Protein AF-A0A225DRR1-F1 (afdb_monomer_lite)

Sequence (191 aa):
MTLLALAALVAMGATNKPDFLVRDPVNGDGSPKCLPTKAHQANLGHLRALIKGDITRDVIAGRRSLLEAAAFFRSLNALPGTLKTHLPEPPSGLFSGTDEGRICWHVILAVRGLLIHHPNESPDFEETVVARLVAEFEDEMCYRGEVNLTDPPPVAVQRLLDQAWHDWAAERRIGWYSESSASESFAKHGH

Radius of gyration: 24.57 Å; chains: 1; bounding box: 68×58×74 Å

Organism: NCBI:txid1908690

pLDDT: mean 78.81, std 19.46, range [42.03, 98.44]

Secondary structure (DSSP, 8-state):
---------------------------S--------HHHHHHHHHHHHHHHHHHHHHHHHTTSS-HHHHHHHHHHHHTSTT-----PPPPPSSTT-SSHHHHHHHHHHHHHHHHHHH---S-HHHHHHHHHHHHHHHHHHHHHHSS--PPPPPHHHHHHHHHHHHHHHHHHHHHHHHHHTTTSSSTTS---

Structure (mmCIF, N/CA/C/O backbone):
data_AF-A0A225DRR1-F1
#
_entry.id   AF-A0A225DRR1-F1
#
loop_
_atom_site.group_PDB
_atom_site.id
_atom_site.type_symbol
_atom_site.label_atom_id
_atom_site.label_alt_id
_atom_site.label_comp_id
_atom_site.label_asym_id
_atom_site.label_entity_id
_atom_site.label_seq_id
_atom_site.pdbx_PDB_ins_code
_atom_site.Cartn_x
_atom_site.Cartn_y
_atom_site.Cartn_z
_atom_site.occupancy
_atom_site.B_iso_or_equiv
_atom_site.auth_seq_id
_atom_site.auth_comp_id
_atom_site.auth_asym_id
_atom_site.auth_atom_id
_atom_site.pdbx_PDB_model_num
ATOM 1 N N . MET A 1 1 ? -38.039 -9.321 13.989 1.00 53.06 1 MET A N 1
ATOM 2 C CA . MET A 1 1 ? -37.083 -9.912 14.947 1.00 53.06 1 MET A CA 1
ATOM 3 C C . MET A 1 1 ? -37.152 -11.415 14.782 1.00 53.06 1 MET A C 1
ATOM 5 O O . MET A 1 1 ? -38.127 -12.008 15.222 1.00 53.06 1 MET A O 1
ATOM 9 N N . THR A 1 2 ? -36.171 -12.011 14.109 1.00 45.53 2 THR A N 1
ATOM 10 C CA . THR A 1 2 ? -36.115 -13.465 13.936 1.00 45.53 2 THR A CA 1
ATOM 11 C C . THR A 1 2 ? -34.661 -13.889 14.097 1.00 45.53 2 THR A C 1
ATOM 13 O O . THR A 1 2 ? -33.830 -13.624 13.235 1.00 45.53 2 THR A O 1
ATOM 16 N N . LEU A 1 3 ? -34.365 -14.447 15.271 1.00 47.62 3 LEU A N 1
ATOM 17 C CA . LEU A 1 3 ? -33.112 -15.108 15.623 1.00 47.62 3 LEU A CA 1
ATOM 18 C C . LEU A 1 3 ? -32.968 -16.376 14.775 1.00 47.62 3 LEU A C 1
ATOM 20 O O . LEU A 1 3 ? -33.857 -17.225 14.807 1.00 47.62 3 LEU A O 1
ATOM 24 N N . LEU A 1 4 ? -31.846 -16.529 14.074 1.00 49.09 4 LEU A N 1
ATOM 25 C CA . LEU A 1 4 ? -31.424 -17.813 13.521 1.00 49.09 4 LEU A CA 1
ATOM 26 C C . LEU A 1 4 ? -30.056 -18.168 14.094 1.00 49.09 4 LEU A C 1
ATOM 28 O O . LEU A 1 4 ? -29.092 -17.412 14.000 1.00 49.09 4 LEU A O 1
ATOM 32 N N . ALA A 1 5 ? -30.060 -19.302 14.782 1.00 51.31 5 ALA A N 1
ATOM 33 C CA . ALA A 1 5 ? -28.996 -19.827 15.604 1.00 51.31 5 ALA A CA 1
ATOM 34 C C . ALA A 1 5 ? -27.975 -20.641 14.796 1.00 51.31 5 ALA A C 1
ATOM 36 O O . ALA A 1 5 ? -28.304 -21.269 13.793 1.00 51.31 5 ALA A O 1
ATOM 37 N N . LEU A 1 6 ? -26.749 -20.615 15.324 1.00 42.94 6 LEU A N 1
ATOM 38 C CA . LEU A 1 6 ? -25.663 -21.596 15.267 1.00 42.94 6 LEU A CA 1
ATOM 39 C C . LEU A 1 6 ? -25.871 -22.885 14.451 1.00 42.94 6 LEU A C 1
ATOM 41 O O . LEU A 1 6 ? -26.699 -23.727 14.788 1.00 42.94 6 LEU A O 1
ATOM 45 N N . ALA A 1 7 ? -24.903 -23.146 13.571 1.00 47.00 7 ALA A N 1
ATOM 46 C CA . ALA A 1 7 ? -24.354 -24.485 13.385 1.00 47.00 7 ALA A CA 1
ATOM 47 C C . ALA A 1 7 ? -22.832 -24.388 13.196 1.00 47.00 7 ALA A C 1
ATOM 49 O O . ALA A 1 7 ? -22.338 -23.895 12.185 1.00 47.00 7 ALA A O 1
ATOM 50 N N . ALA A 1 8 ? -22.097 -24.835 14.214 1.00 47.00 8 ALA A N 1
ATOM 51 C CA . ALA A 1 8 ? -20.672 -25.107 14.138 1.00 47.00 8 ALA A CA 1
ATOM 52 C C . ALA A 1 8 ? -20.459 -26.441 13.410 1.00 47.00 8 ALA A C 1
ATOM 54 O O . ALA A 1 8 ? -21.079 -27.441 13.773 1.00 47.00 8 ALA A O 1
ATOM 55 N N . LEU A 1 9 ? -19.551 -26.473 12.435 1.00 46.25 9 LEU A N 1
ATOM 56 C CA . LEU A 1 9 ? -19.006 -27.722 11.915 1.00 46.25 9 LEU A CA 1
ATOM 57 C C . LEU A 1 9 ? -17.479 -27.661 11.978 1.00 46.25 9 LEU A C 1
ATOM 59 O O . LEU A 1 9 ? -16.822 -26.961 11.212 1.00 46.25 9 LEU A O 1
ATOM 63 N N . VAL A 1 10 ? -16.938 -28.399 12.943 1.00 45.28 10 VAL A N 1
ATOM 64 C CA . VAL A 1 10 ? -15.523 -28.748 13.043 1.00 45.28 10 VAL A CA 1
ATOM 65 C C . VAL A 1 10 ? -15.259 -29.861 12.035 1.00 45.28 10 VAL A C 1
ATOM 67 O O . VAL A 1 10 ? -15.864 -30.927 12.125 1.00 45.28 10 VAL A O 1
ATOM 70 N N . ALA A 1 11 ? -14.328 -29.639 11.112 1.00 49.34 11 ALA A N 1
ATOM 71 C CA . ALA A 1 11 ? -13.717 -30.699 10.324 1.00 49.34 11 ALA A CA 1
ATOM 72 C C . ALA A 1 11 ? -12.202 -30.653 10.549 1.00 49.34 11 ALA A C 1
ATOM 74 O O . ALA A 1 11 ? -11.487 -29.834 9.974 1.00 49.34 11 ALA A O 1
ATOM 75 N N . MET A 1 12 ? -11.728 -31.534 11.432 1.00 45.06 12 MET A N 1
ATOM 76 C CA . MET A 1 12 ? -10.322 -31.915 11.511 1.00 45.06 12 MET A CA 1
ATOM 77 C C . MET A 1 12 ? -10.003 -32.794 10.298 1.00 45.06 12 MET A C 1
ATOM 79 O O . MET A 1 12 ? -10.591 -33.861 10.137 1.00 45.06 12 MET A O 1
ATOM 83 N N . GLY A 1 13 ? -9.079 -32.343 9.451 1.00 42.41 13 GLY A N 1
ATOM 84 C CA . GLY A 1 13 ? -8.609 -33.066 8.273 1.00 42.41 13 GLY A CA 1
ATOM 85 C C . GLY A 1 13 ? -7.091 -33.223 8.295 1.00 42.41 13 GLY A C 1
ATOM 86 O O . GLY A 1 13 ? -6.366 -32.257 8.100 1.00 42.41 13 GLY A O 1
ATOM 87 N N . ALA A 1 14 ? -6.674 -34.452 8.587 1.00 43.44 14 ALA A N 1
ATOM 88 C CA . ALA A 1 14 ? -5.388 -35.124 8.396 1.00 43.44 14 ALA A CA 1
ATOM 89 C C . ALA A 1 14 ? -4.170 -34.347 7.841 1.00 43.44 14 ALA A C 1
ATOM 91 O O . ALA A 1 14 ? -4.159 -33.774 6.755 1.00 43.44 14 ALA A O 1
ATOM 92 N N . THR A 1 15 ? -3.071 -34.513 8.574 1.00 51.41 15 THR A N 1
ATOM 93 C CA . THR A 1 15 ? -1.676 -34.252 8.218 1.00 51.41 15 THR A CA 1
ATOM 94 C C . THR A 1 15 ? -1.249 -34.945 6.915 1.00 51.41 15 THR A C 1
ATOM 96 O O . THR A 1 15 ? -1.012 -36.152 6.914 1.00 51.41 15 THR A O 1
ATOM 99 N N . ASN A 1 16 ? -1.044 -34.182 5.841 1.00 42.88 16 ASN A N 1
ATOM 100 C CA . ASN A 1 16 ? -0.225 -34.605 4.702 1.00 42.88 16 ASN A CA 1
ATOM 101 C C . ASN A 1 16 ? 1.165 -33.970 4.831 1.00 42.88 16 ASN A C 1
ATOM 103 O O . ASN A 1 16 ? 1.351 -32.790 4.541 1.00 42.88 16 ASN A O 1
ATOM 107 N N . LYS A 1 17 ? 2.143 -34.760 5.289 1.00 46.28 17 LYS A N 1
ATOM 108 C CA . LYS A 1 17 ? 3.570 -34.483 5.081 1.00 46.28 17 LYS A CA 1
ATOM 109 C C . LYS A 1 17 ? 3.899 -34.868 3.638 1.00 46.28 17 LYS A C 1
ATOM 111 O O . LYS A 1 17 ? 3.755 -36.044 3.313 1.00 46.28 17 LYS A O 1
ATOM 116 N N . PRO A 1 18 ? 4.345 -33.949 2.775 1.00 47.50 18 PRO A N 1
ATOM 117 C CA . PRO A 1 18 ? 4.950 -34.362 1.527 1.00 47.50 18 PRO A CA 1
ATOM 118 C C . PRO A 1 18 ? 6.398 -34.795 1.802 1.00 47.50 18 PRO A C 1
ATOM 120 O O . PRO A 1 18 ? 7.247 -33.986 2.179 1.00 47.50 18 PRO A O 1
ATOM 123 N N . ASP A 1 19 ? 6.660 -36.090 1.630 1.00 45.81 19 ASP A N 1
ATOM 124 C CA . ASP A 1 19 ? 8.003 -36.649 1.489 1.00 45.81 19 ASP A CA 1
ATOM 125 C C . ASP A 1 19 ? 8.644 -36.094 0.207 1.00 45.81 19 ASP A C 1
ATOM 127 O O . ASP A 1 19 ? 8.466 -36.626 -0.886 1.00 45.81 19 ASP A O 1
ATOM 131 N N . PHE A 1 20 ? 9.405 -35.007 0.336 1.00 46.78 20 PHE A N 1
ATOM 132 C CA . PHE A 1 20 ? 10.343 -34.549 -0.689 1.00 46.78 20 PHE A CA 1
ATOM 133 C C . PHE A 1 20 ? 11.771 -34.768 -0.198 1.00 46.78 20 PHE A C 1
ATOM 135 O O . PHE A 1 20 ? 12.465 -33.838 0.203 1.00 46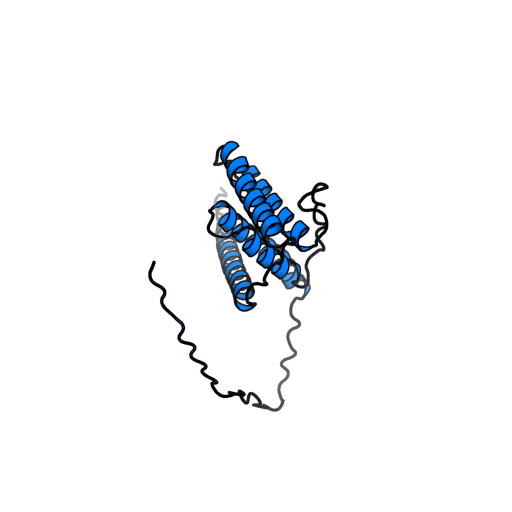.78 20 PHE A O 1
ATOM 142 N N . LEU A 1 21 ? 12.216 -36.021 -0.234 1.00 52.91 21 LEU A N 1
ATOM 143 C CA . LEU A 1 21 ? 13.635 -36.368 -0.198 1.00 52.91 21 LEU A CA 1
ATOM 144 C C . LEU A 1 21 ? 13.944 -37.356 -1.325 1.00 52.91 21 LEU A C 1
ATOM 146 O O . LEU A 1 21 ? 14.256 -38.520 -1.090 1.00 52.91 21 LEU A O 1
ATOM 150 N N . VAL A 1 22 ? 13.896 -36.865 -2.565 1.00 55.84 22 VAL A N 1
ATOM 151 C CA . VAL A 1 22 ? 14.695 -37.453 -3.644 1.00 55.84 22 VAL A CA 1
ATOM 152 C C . VAL A 1 22 ? 16.084 -36.837 -3.535 1.00 55.84 22 VAL A C 1
ATOM 154 O O . VAL A 1 22 ? 16.310 -35.668 -3.840 1.00 55.84 22 VAL A O 1
ATOM 157 N N . ARG A 1 23 ? 17.001 -37.635 -2.993 1.00 46.94 23 ARG A N 1
ATOM 158 C CA . ARG A 1 23 ? 18.438 -37.384 -2.967 1.00 46.94 23 ARG A CA 1
ATOM 159 C C . ARG A 1 23 ? 19.003 -37.951 -4.271 1.00 46.94 23 ARG A C 1
ATOM 161 O O . ARG A 1 23 ? 19.222 -39.155 -4.348 1.00 46.94 23 ARG A O 1
ATOM 168 N N . ASP A 1 24 ? 19.240 -37.103 -5.267 1.00 54.84 24 ASP A N 1
ATOM 169 C CA . ASP A 1 24 ? 20.081 -37.480 -6.407 1.00 54.84 24 ASP A CA 1
ATOM 170 C C . ASP A 1 24 ? 21.556 -37.197 -6.074 1.00 54.84 24 ASP A C 1
ATOM 172 O O . ASP A 1 24 ? 21.891 -36.088 -5.638 1.00 54.84 24 ASP A O 1
ATOM 176 N N . PRO A 1 25 ? 22.461 -38.180 -6.230 1.00 58.81 25 PRO A N 1
ATOM 177 C CA . PRO A 1 25 ? 23.877 -37.977 -5.998 1.00 58.81 25 PRO A CA 1
ATOM 178 C C . PRO A 1 25 ? 24.548 -37.385 -7.245 1.00 58.81 25 PRO A C 1
ATOM 180 O O . PRO A 1 25 ? 24.543 -37.974 -8.318 1.00 58.81 25 PRO A O 1
ATOM 183 N N . VAL A 1 26 ? 25.152 -36.210 -7.055 1.00 64.19 26 VAL A N 1
ATOM 184 C CA . VAL A 1 26 ? 26.528 -35.858 -7.454 1.00 64.19 26 VAL A CA 1
ATOM 185 C C . VAL A 1 26 ? 27.063 -36.548 -8.721 1.00 64.19 26 VAL A C 1
ATOM 187 O O . VAL A 1 26 ? 27.487 -37.698 -8.663 1.00 64.19 26 VAL A O 1
ATOM 190 N N . ASN A 1 27 ? 27.163 -35.798 -9.828 1.00 53.41 27 ASN A N 1
ATOM 191 C CA . ASN A 1 27 ? 28.430 -35.548 -10.540 1.00 53.41 27 ASN A CA 1
ATOM 192 C C . ASN A 1 27 ? 28.217 -34.754 -11.837 1.00 53.41 27 ASN A C 1
ATOM 194 O O . ASN A 1 27 ? 27.553 -35.215 -12.759 1.00 53.41 27 ASN A O 1
ATOM 198 N N . GLY A 1 28 ? 28.874 -33.598 -11.931 1.00 49.62 28 GLY A N 1
ATOM 199 C CA . GLY A 1 28 ? 29.084 -32.886 -13.189 1.00 49.62 28 GLY A CA 1
ATOM 200 C C . GLY A 1 28 ? 29.077 -31.380 -12.995 1.00 49.62 28 GLY A C 1
ATOM 201 O O . GLY A 1 28 ? 28.004 -30.799 -13.048 1.00 49.62 28 GLY A O 1
ATOM 202 N N . ASP A 1 29 ? 30.252 -30.802 -12.704 1.00 54.56 29 ASP A N 1
ATOM 203 C CA . ASP A 1 29 ? 30.832 -29.530 -13.209 1.00 54.56 29 ASP A CA 1
ATOM 204 C C . ASP A 1 29 ? 29.902 -28.349 -13.606 1.00 54.56 29 ASP A C 1
ATOM 206 O O . ASP A 1 29 ? 30.230 -27.456 -14.381 1.00 54.56 29 ASP A O 1
ATOM 210 N N . GLY A 1 30 ? 28.700 -28.283 -13.058 1.00 53.00 30 GLY A N 1
ATOM 211 C CA . GLY A 1 30 ? 27.774 -27.182 -13.237 1.00 53.00 30 GLY A CA 1
ATOM 212 C C . GLY A 1 30 ? 28.081 -26.136 -12.193 1.00 53.00 30 GLY A C 1
ATOM 213 O O . GLY A 1 30 ? 27.254 -25.915 -11.313 1.00 53.00 30 GLY A O 1
ATOM 214 N N . SER A 1 31 ? 29.284 -25.552 -12.244 1.00 48.94 31 SER A N 1
ATOM 215 C CA . SER A 1 31 ? 29.650 -24.410 -11.406 1.00 48.94 31 SER A CA 1
ATOM 216 C C . SER A 1 31 ? 28.463 -23.439 -11.411 1.00 48.94 31 SER A C 1
ATOM 218 O O . SER A 1 31 ? 28.086 -22.981 -12.499 1.00 48.94 31 SER A O 1
ATOM 220 N N . PRO A 1 32 ? 27.779 -23.219 -10.267 1.00 53.84 32 PRO A N 1
ATOM 221 C CA . PRO A 1 32 ? 26.564 -22.426 -10.231 1.00 53.84 32 PRO A CA 1
ATOM 222 C C . PRO A 1 32 ? 26.958 -21.051 -10.733 1.00 53.84 32 PRO A C 1
ATOM 224 O O . PRO A 1 32 ? 27.683 -20.332 -10.048 1.00 53.84 32 PRO A O 1
ATOM 227 N N . LYS A 1 33 ? 26.562 -20.729 -11.972 1.00 56.06 33 LYS A N 1
ATOM 228 C CA . LYS A 1 33 ? 26.828 -19.433 -12.591 1.00 56.06 33 LYS A CA 1
ATOM 229 C C . LYS A 1 33 ? 26.395 -18.392 -11.575 1.00 56.06 33 LYS A C 1
ATOM 231 O O . LYS A 1 33 ? 25.198 -18.247 -11.330 1.00 56.06 33 LYS A O 1
ATOM 236 N N . CYS A 1 34 ? 27.381 -17.750 -10.946 1.00 44.50 34 CYS A N 1
ATOM 237 C CA . CYS A 1 34 ? 27.178 -16.722 -9.944 1.00 44.50 34 CYS A CA 1
ATOM 238 C C . CYS A 1 34 ? 26.121 -15.765 -10.478 1.00 44.50 34 CYS A C 1
ATOM 240 O O . CYS A 1 34 ? 26.331 -15.109 -11.501 1.00 44.50 34 CYS A O 1
ATOM 242 N N . LEU A 1 35 ? 24.966 -15.742 -9.812 1.00 42.03 35 LEU A N 1
ATOM 243 C CA . LEU A 1 35 ? 23.883 -14.843 -10.168 1.00 42.03 35 LEU A CA 1
ATOM 244 C C . LEU A 1 35 ? 24.442 -13.414 -10.178 1.00 42.03 35 LEU A C 1
ATOM 246 O O . LEU A 1 35 ? 25.132 -13.039 -9.224 1.00 42.03 35 LEU A O 1
ATOM 250 N N . PRO A 1 36 ? 24.173 -12.606 -11.219 1.00 45.19 36 PRO A N 1
ATOM 251 C CA . PRO A 1 36 ? 24.634 -11.225 -11.284 1.00 45.19 36 PRO A CA 1
ATOM 252 C C . PRO A 1 36 ? 23.964 -10.412 -10.166 1.00 45.19 36 PRO A C 1
ATOM 254 O O . PRO A 1 36 ? 22.867 -9.875 -10.316 1.00 45.19 36 PRO A O 1
ATOM 257 N N . THR A 1 37 ? 24.629 -10.336 -9.014 1.00 59.88 37 THR A N 1
ATOM 258 C CA . THR A 1 37 ? 24.024 -9.936 -7.734 1.00 59.88 37 THR A CA 1
ATOM 259 C C . THR A 1 37 ? 23.629 -8.457 -7.721 1.00 59.88 37 THR A C 1
ATOM 261 O O . THR A 1 37 ? 22.616 -8.085 -7.139 1.00 59.88 37 THR A O 1
ATOM 264 N N . LYS A 1 38 ? 24.384 -7.605 -8.429 1.00 57.56 38 LYS A N 1
ATOM 265 C CA . LYS A 1 38 ? 24.143 -6.152 -8.474 1.00 57.56 38 LYS A CA 1
ATOM 266 C C . LYS A 1 38 ? 23.059 -5.742 -9.473 1.00 57.56 38 LYS A C 1
ATOM 268 O O . LYS A 1 38 ? 22.233 -4.893 -9.151 1.00 57.56 38 LYS A O 1
ATOM 273 N N . ALA A 1 39 ? 23.027 -6.359 -10.657 1.00 60.28 39 ALA A N 1
ATOM 274 C CA . ALA A 1 39 ? 21.997 -6.076 -11.660 1.00 60.28 39 ALA A CA 1
ATOM 275 C C . ALA A 1 39 ? 20.611 -6.511 -11.160 1.00 60.28 39 ALA A C 1
ATOM 277 O O . ALA A 1 39 ? 19.638 -5.779 -11.309 1.00 60.28 39 ALA A O 1
ATOM 278 N N . HIS A 1 40 ? 20.540 -7.659 -10.478 1.00 65.88 40 HIS A N 1
ATOM 279 C CA . HIS A 1 40 ? 19.297 -8.139 -9.883 1.00 65.88 40 HIS A CA 1
ATOM 280 C C . HIS A 1 40 ? 18.786 -7.202 -8.772 1.00 65.88 40 HIS A C 1
ATOM 282 O O . HIS A 1 40 ? 17.598 -6.895 -8.721 1.00 65.88 40 HIS A O 1
ATOM 288 N N . GLN A 1 41 ? 19.680 -6.660 -7.936 1.00 64.06 41 GLN A N 1
ATOM 289 C CA . GLN A 1 41 ? 19.305 -5.736 -6.862 1.00 64.06 41 GLN A CA 1
ATOM 290 C C . GLN A 1 41 ? 18.791 -4.378 -7.375 1.00 64.06 41 GLN A C 1
ATOM 292 O O . GLN A 1 41 ? 17.797 -3.869 -6.854 1.00 64.06 41 GLN A O 1
ATOM 297 N N . ALA A 1 42 ? 19.424 -3.802 -8.406 1.00 63.12 42 ALA A N 1
ATOM 298 C CA . ALA A 1 42 ? 18.949 -2.565 -9.035 1.00 63.12 42 ALA A CA 1
ATOM 299 C C . ALA A 1 42 ? 17.548 -2.740 -9.653 1.00 63.12 42 ALA A C 1
ATOM 301 O O . ALA A 1 42 ? 16.692 -1.863 -9.513 1.00 63.12 42 ALA A O 1
ATOM 302 N N . ASN A 1 43 ? 17.278 -3.910 -10.240 1.00 81.69 43 ASN A N 1
ATOM 303 C CA . ASN A 1 43 ? 15.965 -4.236 -10.793 1.00 81.69 43 ASN A CA 1
ATOM 304 C C . ASN A 1 43 ? 14.889 -4.323 -9.697 1.00 81.69 43 ASN A C 1
ATOM 306 O O . ASN A 1 43 ? 13.796 -3.796 -9.878 1.00 81.69 43 ASN A O 1
ATOM 310 N N . LEU A 1 44 ? 15.198 -4.889 -8.524 1.00 85.06 44 LEU A N 1
ATOM 311 C CA . LEU A 1 44 ? 14.233 -4.988 -7.419 1.00 85.06 44 LEU A CA 1
ATOM 312 C C . LEU A 1 44 ? 13.770 -3.627 -6.883 1.00 85.06 44 LEU A C 1
ATOM 314 O O . LEU A 1 44 ? 12.625 -3.500 -6.455 1.00 85.06 44 LEU A O 1
ATOM 318 N N . GLY A 1 45 ? 14.642 -2.614 -6.872 1.00 86.69 45 GLY A N 1
ATOM 319 C CA . GLY A 1 45 ? 14.262 -1.249 -6.488 1.00 86.69 45 GLY A CA 1
ATOM 320 C C . GLY A 1 45 ? 13.224 -0.652 -7.433 1.00 86.69 45 GLY A C 1
ATOM 321 O O . GLY A 1 45 ? 12.220 -0.102 -6.984 1.00 86.69 45 GLY A O 1
ATOM 322 N N . HIS A 1 46 ? 13.448 -0.826 -8.735 1.00 86.75 46 HIS A N 1
ATOM 323 C CA . HIS A 1 46 ? 12.554 -0.341 -9.778 1.00 86.75 46 HIS A CA 1
ATOM 324 C C . HIS A 1 46 ? 11.199 -1.064 -9.765 1.00 86.75 46 HIS A C 1
ATOM 326 O O . HIS A 1 46 ? 10.162 -0.409 -9.726 1.00 86.75 46 HIS A O 1
ATOM 332 N N . LEU A 1 47 ? 11.196 -2.399 -9.688 1.00 90.81 47 LEU A N 1
ATOM 333 C CA . LEU A 1 47 ? 9.963 -3.197 -9.626 1.00 90.81 47 LEU A CA 1
ATOM 334 C C . LEU A 1 47 ? 9.106 -2.830 -8.413 1.00 90.81 47 LEU A C 1
ATOM 336 O O . LEU A 1 47 ? 7.895 -2.695 -8.528 1.00 90.81 47 LEU A O 1
ATOM 340 N N . ARG A 1 48 ? 9.728 -2.601 -7.248 1.00 91.25 48 ARG A N 1
ATOM 341 C CA . ARG A 1 48 ? 9.004 -2.130 -6.058 1.00 91.25 48 ARG A CA 1
ATOM 342 C C . ARG A 1 48 ? 8.333 -0.781 -6.290 1.00 91.25 48 ARG A C 1
ATOM 344 O O . ARG A 1 48 ? 7.211 -0.596 -5.829 1.00 91.25 48 ARG A O 1
ATOM 351 N N . ALA A 1 49 ? 9.001 0.152 -6.967 1.00 90.44 49 ALA A N 1
ATOM 352 C CA . ALA A 1 49 ? 8.411 1.448 -7.287 1.00 90.44 49 ALA A CA 1
ATOM 353 C C . ALA A 1 49 ? 7.218 1.301 -8.247 1.00 90.44 49 ALA A C 1
ATOM 355 O O . ALA A 1 49 ? 6.183 1.914 -8.000 1.00 90.44 49 ALA A O 1
ATOM 356 N N . LEU A 1 50 ? 7.332 0.440 -9.267 1.00 92.19 50 LEU A N 1
ATOM 357 C CA . LEU A 1 50 ? 6.234 0.126 -10.190 1.00 92.19 50 LEU A CA 1
ATOM 358 C C . LEU A 1 50 ? 5.026 -0.458 -9.450 1.00 92.19 50 LEU A C 1
ATOM 360 O O . LEU A 1 50 ? 3.939 0.109 -9.519 1.00 92.19 50 LEU A O 1
ATOM 364 N N . ILE A 1 51 ? 5.240 -1.504 -8.645 1.00 95.88 51 ILE A N 1
ATOM 365 C CA . ILE A 1 51 ? 4.170 -2.151 -7.872 1.00 95.88 51 ILE A CA 1
ATOM 366 C C . ILE A 1 51 ? 3.509 -1.157 -6.917 1.00 95.88 51 ILE A C 1
ATOM 368 O O . ILE A 1 51 ? 2.288 -1.131 -6.804 1.00 95.88 51 ILE A O 1
ATOM 372 N N . LYS A 1 52 ? 4.289 -0.316 -6.224 1.00 96.12 52 LYS A N 1
ATOM 373 C CA . LYS A 1 52 ? 3.718 0.730 -5.365 1.00 96.12 52 LYS A CA 1
ATOM 374 C C . LYS A 1 52 ? 2.864 1.708 -6.165 1.00 96.12 52 LYS A C 1
ATOM 376 O O . LYS A 1 52 ? 1.792 2.058 -5.692 1.00 96.12 52 LYS A O 1
ATOM 381 N N . GLY A 1 53 ? 3.298 2.092 -7.365 1.00 95.56 53 GLY A N 1
ATOM 382 C CA . GLY A 1 53 ? 2.504 2.902 -8.285 1.00 95.56 53 GLY A CA 1
ATOM 383 C C . GLY A 1 53 ? 1.171 2.242 -8.646 1.00 95.56 53 GLY A C 1
ATOM 384 O O . GLY A 1 53 ? 0.133 2.894 -8.560 1.00 95.56 53 GLY A O 1
ATOM 385 N N . ASP A 1 54 ? 1.171 0.948 -8.969 1.00 96.56 54 ASP A N 1
ATOM 386 C CA . ASP A 1 54 ? -0.057 0.199 -9.274 1.00 96.56 54 ASP A CA 1
ATOM 387 C C . ASP A 1 54 ? -1.000 0.108 -8.073 1.00 96.56 54 ASP A C 1
ATOM 389 O O . ASP A 1 54 ? -2.196 0.368 -8.195 1.00 96.56 54 ASP A O 1
ATOM 393 N N . ILE A 1 55 ? -0.457 -0.171 -6.887 1.00 98.12 55 ILE A N 1
ATOM 394 C CA . ILE A 1 55 ? -1.224 -0.173 -5.637 1.00 98.12 55 ILE A CA 1
ATOM 395 C C . ILE A 1 55 ? -1.824 1.211 -5.377 1.00 98.12 55 ILE A C 1
ATOM 397 O O . ILE A 1 55 ? -2.994 1.317 -5.023 1.00 98.12 55 ILE A O 1
ATOM 401 N N . THR A 1 56 ? -1.057 2.282 -5.577 1.00 97.94 56 THR A N 1
ATOM 402 C CA . THR A 1 56 ? -1.547 3.655 -5.429 1.00 97.94 56 THR A CA 1
ATOM 403 C C . THR A 1 56 ? -2.679 3.961 -6.415 1.00 97.94 56 THR A C 1
ATOM 405 O O . THR A 1 56 ? -3.671 4.570 -6.020 1.00 97.94 56 THR A O 1
ATOM 408 N N . ARG A 1 57 ? -2.598 3.492 -7.669 1.00 97.00 57 ARG A N 1
ATOM 409 C CA . ARG A 1 57 ? -3.701 3.616 -8.643 1.00 97.00 57 ARG A CA 1
ATOM 410 C C . ARG A 1 57 ? -4.946 2.847 -8.205 1.00 97.00 57 ARG A C 1
ATOM 412 O O . ARG A 1 57 ? -6.053 3.358 -8.361 1.00 97.00 57 ARG A O 1
ATOM 419 N N . ASP A 1 58 ? -4.78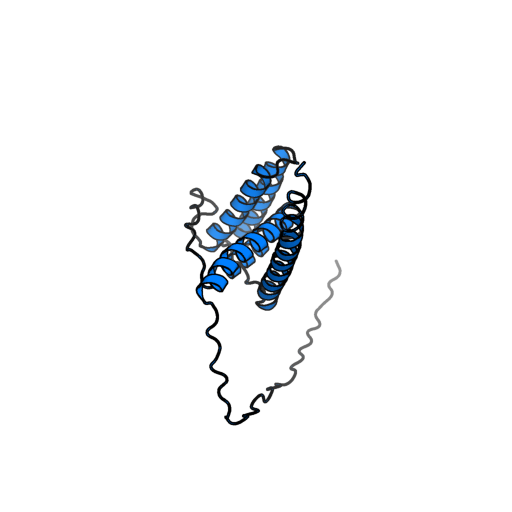3 1.646 -7.649 1.00 98.12 58 ASP A N 1
ATOM 420 C CA . ASP A 1 58 ? -5.894 0.871 -7.081 1.00 98.12 58 ASP A CA 1
ATOM 421 C C . ASP A 1 58 ? -6.575 1.613 -5.924 1.00 98.12 58 ASP A C 1
ATOM 423 O O . ASP A 1 58 ? -7.804 1.625 -5.849 1.00 98.12 58 ASP A O 1
ATOM 427 N N . VAL A 1 59 ? -5.791 2.259 -5.055 1.00 98.38 59 VAL A N 1
ATOM 428 C CA . VAL A 1 59 ? -6.302 3.080 -3.948 1.00 98.38 59 VAL A CA 1
ATOM 429 C C . VAL A 1 59 ? -7.076 4.286 -4.475 1.00 98.38 59 VAL A C 1
ATOM 431 O O . VAL A 1 59 ? -8.208 4.512 -4.050 1.00 98.38 59 VAL A O 1
ATOM 434 N N . ILE A 1 60 ? -6.524 5.042 -5.429 1.00 97.44 60 ILE A N 1
ATOM 435 C CA . ILE A 1 60 ? -7.218 6.192 -6.041 1.00 97.44 60 ILE A CA 1
ATOM 436 C C . ILE A 1 60 ? -8.561 5.751 -6.629 1.00 97.44 60 ILE A C 1
ATOM 438 O O . ILE A 1 60 ? -9.595 6.341 -6.323 1.00 97.44 60 ILE A O 1
ATOM 442 N N . ALA A 1 61 ? -8.564 4.641 -7.370 1.00 96.62 61 ALA A N 1
ATOM 443 C CA . ALA A 1 61 ? -9.765 4.070 -7.970 1.00 96.62 61 ALA A CA 1
ATOM 444 C C . ALA A 1 61 ? -10.741 3.423 -6.964 1.00 96.62 61 ALA A C 1
ATOM 446 O O . ALA A 1 61 ? -11.762 2.878 -7.380 1.00 96.62 61 ALA A O 1
ATOM 447 N N . GLY A 1 62 ? -10.430 3.424 -5.662 1.00 97.25 62 GLY A N 1
ATOM 448 C CA . GLY A 1 62 ? -11.273 2.841 -4.614 1.00 97.25 62 GLY A CA 1
ATOM 449 C C . GLY A 1 62 ? -11.361 1.312 -4.651 1.00 97.25 62 GLY A C 1
ATOM 450 O O . GLY A 1 62 ? -12.247 0.737 -4.029 1.00 97.25 62 GLY A O 1
ATOM 451 N N . ARG A 1 63 ? -10.463 0.634 -5.379 1.00 98.38 63 ARG A N 1
ATOM 452 C CA . ARG A 1 63 ? -10.407 -0.838 -5.452 1.00 98.38 63 ARG A CA 1
ATOM 453 C C . ARG A 1 63 ? -9.692 -1.473 -4.265 1.00 98.38 63 ARG A C 1
ATOM 455 O O . ARG A 1 63 ? -9.780 -2.683 -4.086 1.00 98.38 63 ARG A O 1
ATOM 462 N N . ARG A 1 64 ? -8.943 -0.675 -3.506 1.00 98.19 64 ARG A N 1
ATOM 463 C CA . ARG A 1 64 ? -8.173 -1.108 -2.342 1.00 98.19 64 ARG A CA 1
ATOM 464 C C . ARG A 1 64 ? -8.282 -0.062 -1.243 1.00 98.19 64 ARG A C 1
ATOM 466 O O . ARG A 1 64 ? -8.204 1.130 -1.542 1.00 98.19 64 ARG A O 1
ATOM 473 N N . SER A 1 65 ? -8.440 -0.510 -0.002 1.00 98.44 65 SER A N 1
ATOM 474 C CA . SER A 1 65 ? -8.462 0.380 1.164 1.00 98.44 65 SER A CA 1
ATOM 475 C C . SER A 1 65 ? -7.063 0.888 1.519 1.00 98.44 65 SER A C 1
ATOM 477 O O . SER A 1 65 ? -6.045 0.332 1.080 1.00 98.44 65 SER A O 1
ATOM 479 N N . LEU A 1 66 ? -7.001 1.923 2.361 1.00 98.19 66 LEU A N 1
ATOM 480 C CA . LEU A 1 66 ? -5.743 2.434 2.903 1.00 98.19 66 LEU A CA 1
ATOM 481 C C . LEU A 1 66 ? -4.955 1.344 3.646 1.00 98.19 66 LEU A C 1
ATOM 483 O O . LEU A 1 66 ? -3.758 1.182 3.406 1.00 98.19 66 LEU A O 1
ATOM 487 N N . LEU A 1 67 ? -5.621 0.582 4.520 1.00 97.88 67 LEU A N 1
ATOM 488 C CA . LEU A 1 67 ? -4.981 -0.433 5.365 1.00 97.88 67 LEU A CA 1
ATOM 489 C C . LEU A 1 67 ? -4.407 -1.591 4.543 1.00 97.88 67 LEU A C 1
ATOM 491 O O . LEU A 1 67 ? -3.277 -2.019 4.780 1.00 97.88 67 LEU A O 1
ATOM 495 N N . GLU A 1 68 ? -5.144 -2.069 3.536 1.00 98.25 68 GLU A N 1
ATOM 496 C CA . GLU A 1 68 ? -4.637 -3.104 2.631 1.00 98.25 68 GLU A CA 1
ATOM 497 C C . GLU A 1 68 ? -3.413 -2.604 1.859 1.00 98.25 68 GLU A C 1
ATOM 499 O O . GLU A 1 68 ? -2.390 -3.289 1.789 1.00 98.25 68 GLU A O 1
ATOM 504 N N . ALA A 1 69 ? -3.478 -1.394 1.297 1.00 98.44 69 ALA A N 1
ATOM 505 C CA . ALA A 1 69 ? -2.353 -0.802 0.582 1.00 98.44 69 ALA A CA 1
ATOM 506 C C . ALA A 1 69 ? -1.128 -0.606 1.487 1.00 98.44 69 ALA A C 1
ATOM 508 O O . ALA A 1 69 ? -0.010 -0.936 1.082 1.00 98.44 69 ALA A O 1
ATOM 509 N N . ALA A 1 70 ? -1.335 -0.138 2.719 1.00 97.88 70 ALA A N 1
ATOM 510 C CA . ALA A 1 70 ? -0.292 0.025 3.724 1.00 97.88 70 ALA A CA 1
ATOM 511 C C . ALA A 1 70 ? 0.371 -1.316 4.072 1.00 97.88 70 ALA A C 1
ATOM 513 O O . ALA A 1 70 ? 1.600 -1.403 4.112 1.00 97.88 70 ALA A O 1
ATOM 514 N N . ALA A 1 71 ? -0.408 -2.388 4.227 1.00 97.94 71 ALA A N 1
ATOM 515 C CA . ALA A 1 71 ? 0.131 -3.722 4.468 1.00 97.94 71 ALA A CA 1
ATOM 516 C C . ALA A 1 71 ? 1.021 -4.204 3.307 1.00 97.94 71 ALA A C 1
ATOM 518 O O . ALA A 1 71 ? 2.144 -4.658 3.532 1.00 97.94 71 ALA A O 1
ATOM 519 N N . PHE A 1 72 ? 0.595 -4.010 2.052 1.00 98.06 72 PHE A N 1
ATOM 520 C CA . PHE A 1 72 ? 1.454 -4.300 0.899 1.00 98.06 72 PHE A CA 1
ATOM 521 C C . PHE A 1 72 ? 2.710 -3.420 0.862 1.00 98.06 72 PHE A C 1
ATOM 523 O O . PHE A 1 72 ? 3.799 -3.921 0.577 1.00 98.06 72 PHE A O 1
ATOM 530 N N . PHE A 1 73 ? 2.595 -2.124 1.166 1.00 96.56 73 PHE A N 1
ATOM 531 C CA . PHE A 1 73 ? 3.748 -1.224 1.254 1.00 96.56 73 PHE A CA 1
ATOM 532 C C . PHE A 1 73 ? 4.754 -1.715 2.300 1.00 96.56 73 PHE A C 1
ATOM 534 O O . PHE A 1 73 ? 5.956 -1.714 2.021 1.00 96.56 73 PHE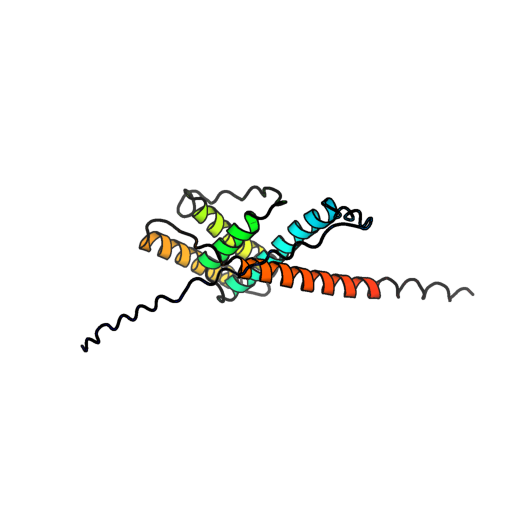 A O 1
ATOM 541 N N . ARG A 1 74 ? 4.278 -2.190 3.459 1.00 95.75 74 ARG A N 1
ATOM 542 C CA . ARG A 1 74 ? 5.109 -2.800 4.505 1.00 95.75 74 ARG A CA 1
ATOM 543 C C . ARG A 1 74 ? 5.839 -4.033 3.985 1.00 95.75 74 ARG A C 1
ATOM 545 O O . ARG A 1 74 ? 7.066 -4.081 4.068 1.00 95.75 74 ARG A O 1
ATOM 552 N N . SER A 1 75 ? 5.122 -4.989 3.392 1.00 96.06 75 SER A N 1
ATOM 553 C CA . SER A 1 75 ? 5.733 -6.218 2.869 1.00 96.06 75 SER A CA 1
ATOM 554 C C . SER A 1 75 ? 6.766 -5.934 1.777 1.00 96.06 75 SER A C 1
ATOM 556 O O . SER A 1 75 ? 7.841 -6.528 1.776 1.00 96.06 75 SER A O 1
ATOM 558 N N . LEU A 1 76 ? 6.495 -4.979 0.880 1.00 94.31 76 LEU A N 1
ATOM 559 C CA . LEU A 1 76 ? 7.443 -4.564 -0.159 1.00 94.31 76 LEU A CA 1
ATOM 560 C C . LEU A 1 76 ? 8.676 -3.852 0.421 1.00 94.31 76 LEU A C 1
ATOM 562 O O . LEU A 1 76 ? 9.775 -4.000 -0.115 1.00 94.31 76 LEU A O 1
ATOM 566 N N . ASN A 1 77 ? 8.518 -3.087 1.506 1.00 92.25 77 ASN A N 1
ATOM 567 C CA . ASN A 1 77 ? 9.624 -2.434 2.214 1.00 92.25 77 ASN A CA 1
ATOM 568 C C . ASN A 1 77 ? 10.490 -3.420 3.011 1.00 92.25 77 ASN A C 1
ATOM 570 O O . ASN A 1 77 ? 11.664 -3.136 3.245 1.00 92.25 77 ASN A O 1
ATOM 574 N N . ALA A 1 78 ? 9.938 -4.569 3.404 1.00 92.62 78 ALA A N 1
ATOM 575 C CA . ALA A 1 78 ? 10.670 -5.620 4.107 1.00 92.62 78 ALA A CA 1
ATOM 576 C C . ALA A 1 78 ? 11.589 -6.445 3.184 1.00 92.62 78 ALA A C 1
ATOM 578 O O . ALA A 1 78 ? 12.467 -7.159 3.670 1.00 92.62 78 ALA A O 1
ATOM 579 N N . LEU A 1 79 ? 11.420 -6.353 1.858 1.00 90.12 79 LEU A N 1
ATOM 580 C CA . LEU A 1 79 ? 12.257 -7.082 0.903 1.00 90.12 79 LEU A CA 1
ATOM 581 C C . LEU A 1 79 ? 13.721 -6.602 0.951 1.00 90.12 79 LEU A C 1
ATOM 583 O O . LEU A 1 79 ? 13.977 -5.397 1.044 1.00 90.12 79 LEU A O 1
ATOM 587 N N . PRO A 1 80 ? 14.706 -7.513 0.839 1.00 86.69 80 PRO A N 1
ATOM 588 C CA . PRO A 1 80 ? 16.117 -7.151 0.860 1.00 86.69 80 PRO A CA 1
ATOM 589 C C . PRO A 1 80 ? 16.507 -6.289 -0.348 1.00 86.69 80 PRO A C 1
ATOM 591 O O . PRO A 1 80 ? 15.909 -6.342 -1.423 1.00 86.69 80 PRO A O 1
ATOM 594 N N . GLY A 1 81 ? 17.554 -5.481 -0.174 1.00 78.38 81 GLY A N 1
ATOM 595 C CA . GLY A 1 81 ? 18.034 -4.569 -1.214 1.00 78.38 81 GLY A CA 1
ATOM 596 C C . GLY A 1 81 ? 17.183 -3.307 -1.383 1.00 78.38 81 GLY A C 1
ATOM 597 O O . GLY A 1 81 ? 17.362 -2.557 -2.345 1.00 78.38 81 GLY A O 1
ATOM 598 N N . THR A 1 82 ? 16.276 -3.040 -0.447 1.00 66.06 82 THR A N 1
ATOM 599 C CA . THR A 1 82 ? 15.676 -1.726 -0.227 1.00 66.06 82 THR A CA 1
ATOM 600 C C . THR A 1 82 ? 16.764 -0.746 0.206 1.00 66.06 82 THR A C 1
ATOM 602 O O . THR A 1 82 ? 17.385 -0.894 1.258 1.00 66.06 82 THR A O 1
ATOM 605 N N . LEU A 1 83 ? 17.012 0.289 -0.609 1.00 67.00 83 LEU A N 1
ATOM 606 C CA . LEU A 1 83 ? 17.570 1.513 -0.043 1.00 67.00 83 LEU A CA 1
ATOM 607 C C . LEU A 1 83 ? 16.611 1.914 1.074 1.00 67.00 83 LEU A C 1
ATOM 609 O O . LEU A 1 83 ? 15.399 1.948 0.846 1.00 67.00 83 LEU A O 1
ATOM 613 N N . LYS A 1 84 ? 17.143 2.145 2.277 1.00 69.69 84 LYS A N 1
ATOM 614 C CA . LYS A 1 84 ? 16.376 2.725 3.377 1.00 69.69 84 LYS A CA 1
ATOM 615 C C . LYS A 1 84 ? 15.971 4.125 2.934 1.00 69.69 84 LYS A C 1
ATOM 617 O O . LYS A 1 84 ? 16.693 5.087 3.166 1.00 69.69 84 LYS A O 1
ATOM 622 N N . THR A 1 85 ? 14.871 4.227 2.198 1.00 66.12 85 THR A N 1
ATOM 623 C CA . THR A 1 85 ? 14.263 5.510 1.881 1.00 66.12 85 THR A CA 1
ATOM 624 C C . THR A 1 85 ? 13.902 6.112 3.220 1.00 66.12 85 THR A C 1
ATOM 626 O O . THR A 1 85 ? 13.112 5.520 3.954 1.00 66.12 85 THR A O 1
ATOM 629 N N . HIS A 1 86 ? 14.540 7.232 3.564 1.00 73.56 86 HIS A N 1
ATOM 630 C CA . HIS A 1 86 ? 14.100 8.027 4.695 1.00 73.56 86 HIS A CA 1
ATOM 631 C C . HIS A 1 86 ? 12.681 8.461 4.379 1.00 73.56 86 HIS A C 1
ATOM 633 O O . HIS A 1 86 ? 12.418 9.245 3.470 1.00 73.56 86 HIS A O 1
ATOM 639 N N . LEU A 1 87 ? 11.771 7.813 5.077 1.00 73.44 87 LEU A N 1
ATOM 640 C CA . LEU A 1 87 ? 10.360 8.044 4.970 1.00 73.44 87 LEU A CA 1
ATOM 641 C C . LEU A 1 87 ? 10.080 9.428 5.564 1.00 73.44 87 LEU A C 1
ATOM 643 O O . LEU A 1 87 ? 10.592 9.708 6.650 1.00 73.44 87 LEU A O 1
ATOM 647 N N . PRO A 1 88 ? 9.326 10.303 4.874 1.00 81.12 88 PRO A N 1
ATOM 648 C CA . PRO A 1 88 ? 8.924 11.571 5.458 1.00 81.12 88 PRO A CA 1
ATOM 649 C C . PRO A 1 88 ? 8.218 11.296 6.784 1.00 81.12 88 PRO A C 1
ATOM 651 O O . PRO A 1 88 ? 7.311 10.455 6.838 1.00 81.12 88 PRO A O 1
ATOM 654 N N . GLU A 1 89 ? 8.663 11.972 7.842 1.00 83.19 89 GLU A N 1
ATOM 655 C CA . GLU A 1 89 ? 7.963 11.919 9.120 1.00 83.19 89 GLU A CA 1
ATOM 656 C C . GLU A 1 89 ? 6.543 12.467 8.913 1.00 83.19 89 GLU A C 1
ATOM 658 O O . GLU A 1 89 ? 6.376 13.498 8.244 1.00 83.19 89 GLU A O 1
ATOM 663 N N . PRO A 1 90 ? 5.507 11.778 9.420 1.00 86.06 90 PRO A N 1
ATOM 664 C CA . PRO A 1 90 ? 4.170 12.333 9.433 1.00 86.06 90 PRO A CA 1
ATOM 665 C C . PRO A 1 90 ? 4.147 13.643 10.225 1.00 86.06 90 PRO A C 1
ATOM 667 O O . PRO A 1 90 ? 4.938 13.824 11.157 1.00 86.06 90 PRO A O 1
ATOM 670 N N . PRO A 1 91 ? 3.226 14.561 9.891 1.00 83.31 91 PRO A N 1
ATOM 671 C CA . PRO A 1 91 ? 2.964 15.693 10.763 1.00 83.31 91 PRO A CA 1
ATOM 672 C C . PRO A 1 91 ? 2.612 15.185 12.168 1.00 83.31 91 PRO A C 1
ATOM 674 O O . PRO A 1 91 ? 1.957 14.149 12.318 1.00 83.31 91 PRO A O 1
ATOM 677 N N . SER A 1 92 ? 3.043 15.920 13.195 1.00 84.69 92 SER A N 1
ATOM 678 C CA . SER A 1 92 ? 2.662 15.634 14.579 1.00 84.69 92 SER A CA 1
ATOM 679 C C . SER A 1 92 ? 1.140 15.520 14.686 1.00 84.69 92 SER A C 1
ATOM 681 O O . SER A 1 92 ? 0.422 16.403 14.219 1.00 84.69 92 SER A O 1
ATOM 683 N N . GLY A 1 93 ? 0.651 14.445 15.303 1.00 83.56 93 GLY A N 1
ATOM 684 C CA . GLY A 1 93 ? -0.778 14.180 15.454 1.00 83.56 93 GLY A CA 1
ATOM 685 C C . GLY A 1 93 ? -1.169 12.757 15.065 1.00 83.56 93 GLY A C 1
ATOM 686 O O . GLY A 1 93 ? -0.510 11.796 15.450 1.00 83.56 93 GLY A O 1
ATOM 687 N N . LEU A 1 94 ? -2.261 12.637 14.314 1.00 75.81 94 LEU A N 1
ATOM 688 C CA . LEU A 1 94 ? -3.009 11.398 14.079 1.00 75.81 94 LEU A CA 1
ATOM 689 C C . LEU A 1 94 ? -2.162 10.221 13.552 1.00 75.81 94 LEU A C 1
ATOM 691 O O . LEU A 1 94 ? -2.318 9.094 14.007 1.00 75.81 94 LEU A O 1
ATOM 695 N N . PHE A 1 95 ? -1.239 10.485 12.625 1.00 81.00 95 PHE A N 1
ATOM 696 C CA . PHE A 1 95 ? -0.369 9.462 12.025 1.00 81.00 95 PHE A CA 1
ATOM 697 C C . PHE A 1 95 ? 0.943 9.251 12.793 1.00 81.00 95 PHE A C 1
ATOM 699 O O . PHE A 1 95 ? 1.728 8.362 12.458 1.00 81.00 95 PHE A O 1
ATOM 706 N N . SER A 1 96 ? 1.218 10.097 13.787 1.00 73.69 96 SER A N 1
ATOM 707 C CA . SER A 1 96 ? 2.448 10.048 14.571 1.00 73.69 96 SER A CA 1
ATOM 708 C C . SER A 1 96 ? 2.281 9.097 15.758 1.00 73.69 96 SER A C 1
ATOM 710 O O . SER A 1 96 ? 1.276 9.146 16.458 1.00 73.69 96 SER A O 1
ATOM 712 N N . GLY A 1 97 ? 3.273 8.235 15.994 1.00 81.44 97 GLY A N 1
ATOM 713 C CA . GLY A 1 97 ? 3.335 7.402 17.203 1.00 81.44 97 GLY A CA 1
ATOM 714 C C . GLY A 1 97 ? 3.466 5.898 16.968 1.00 81.44 97 GLY A C 1
ATOM 715 O O . GLY A 1 97 ? 3.934 5.209 17.869 1.00 81.44 97 GLY A O 1
ATOM 716 N N . THR A 1 98 ? 3.153 5.391 15.770 1.00 89.94 98 THR A N 1
ATOM 717 C CA . THR A 1 98 ? 3.325 3.967 15.417 1.00 89.94 98 THR A CA 1
ATOM 718 C C . THR A 1 98 ? 3.973 3.793 14.043 1.00 89.94 98 THR A C 1
ATOM 720 O O . THR A 1 98 ? 3.918 4.685 13.191 1.00 89.94 98 THR A O 1
ATOM 723 N N . ASP A 1 99 ? 4.617 2.646 13.817 1.00 92.25 99 ASP A N 1
ATOM 724 C CA . ASP A 1 99 ? 5.178 2.304 12.505 1.00 92.25 99 ASP A CA 1
ATOM 725 C C . ASP A 1 99 ? 4.074 2.123 11.455 1.00 92.25 99 ASP A C 1
ATOM 727 O O . ASP A 1 99 ? 4.211 2.562 10.313 1.00 92.25 99 ASP A O 1
ATOM 731 N N . GLU A 1 100 ? 2.945 1.549 11.854 1.00 94.38 100 GLU A N 1
ATOM 732 C CA . GLU A 1 100 ? 1.760 1.351 11.026 1.00 94.38 100 GLU A CA 1
ATOM 733 C C . GLU A 1 100 ? 1.148 2.686 10.585 1.00 94.38 100 GLU A C 1
ATOM 735 O O . GLU A 1 100 ? 0.832 2.858 9.404 1.00 94.38 100 GLU A O 1
ATOM 740 N N . GLY A 1 101 ? 1.054 3.658 11.502 1.00 94.44 101 GLY A N 1
ATOM 741 C CA . GLY A 1 101 ? 0.610 5.022 11.211 1.00 94.44 101 GLY A CA 1
ATOM 742 C C . GLY A 1 101 ? 1.504 5.713 10.185 1.00 94.44 101 GLY A C 1
ATOM 743 O O . GLY A 1 101 ? 1.013 6.277 9.202 1.00 94.44 101 GLY A O 1
ATOM 744 N N . ARG A 1 102 ? 2.828 5.568 10.340 1.00 93.75 102 ARG A N 1
ATOM 745 C CA . ARG A 1 102 ? 3.808 6.061 9.362 1.00 93.75 102 ARG A CA 1
ATOM 746 C C . ARG A 1 102 ? 3.608 5.435 7.983 1.00 93.75 102 ARG A C 1
ATOM 748 O O . ARG A 1 102 ? 3.617 6.157 6.990 1.00 93.75 102 ARG A O 1
ATOM 755 N N . ILE A 1 103 ? 3.404 4.121 7.900 1.00 95.50 103 ILE A N 1
ATOM 756 C CA . ILE A 1 103 ? 3.216 3.433 6.613 1.00 95.50 103 ILE A CA 1
ATOM 757 C C . ILE A 1 103 ? 1.918 3.887 5.927 1.00 95.50 103 ILE A C 1
ATOM 759 O O . ILE A 1 103 ? 1.931 4.129 4.718 1.00 95.50 103 ILE A O 1
ATOM 763 N N . CYS A 1 104 ? 0.823 4.063 6.675 1.00 96.75 104 CYS A N 1
ATOM 764 C CA . CYS A 1 104 ? -0.428 4.616 6.139 1.00 96.75 104 CYS A CA 1
ATOM 765 C C . CYS A 1 104 ? -0.220 6.027 5.572 1.00 96.75 104 CYS A C 1
ATOM 767 O O . CYS A 1 104 ? -0.641 6.321 4.451 1.00 96.75 104 CYS A O 1
ATOM 769 N N . TRP A 1 105 ? 0.515 6.878 6.293 1.00 95.75 105 TRP A N 1
ATOM 770 C CA . TRP A 1 105 ? 0.872 8.210 5.811 1.00 95.75 105 TRP A CA 1
ATOM 771 C C . TRP A 1 105 ? 1.656 8.174 4.489 1.00 95.75 105 TRP A C 1
ATOM 773 O O . TRP A 1 105 ? 1.422 8.993 3.600 1.00 95.75 105 TRP A O 1
ATOM 783 N N . HIS A 1 106 ? 2.541 7.193 4.288 1.00 94.75 106 HIS A N 1
ATOM 784 C CA . HIS A 1 106 ? 3.278 7.065 3.021 1.00 94.75 106 HIS A CA 1
ATOM 785 C C . HIS A 1 106 ? 2.405 6.679 1.844 1.00 94.75 106 HIS A C 1
ATOM 787 O O . HIS A 1 106 ? 2.691 7.112 0.729 1.00 94.75 106 HIS A O 1
ATOM 793 N N . VAL A 1 107 ? 1.351 5.899 2.071 1.00 97.56 107 VAL A N 1
ATOM 794 C CA . VAL A 1 107 ? 0.364 5.626 1.023 1.00 97.56 107 VAL A CA 1
ATOM 795 C C . VAL A 1 107 ? -0.341 6.926 0.629 1.00 97.56 107 VAL A C 1
ATOM 797 O O . VAL A 1 107 ? -0.432 7.216 -0.561 1.00 97.56 107 VAL A O 1
ATOM 800 N N . ILE A 1 108 ? -0.747 7.756 1.598 1.00 97.00 108 ILE A N 1
ATOM 801 C CA . ILE A 1 108 ? -1.378 9.063 1.334 1.00 97.00 108 ILE A CA 1
ATOM 802 C C . ILE A 1 108 ? -0.432 9.991 0.555 1.00 97.00 108 ILE A C 1
ATOM 804 O O . ILE A 1 108 ? -0.846 10.615 -0.423 1.00 97.00 108 ILE A O 1
ATOM 808 N N . LEU A 1 109 ? 0.851 10.053 0.927 1.00 95.50 109 LEU A N 1
ATOM 809 C CA . LEU A 1 109 ? 1.847 10.832 0.182 1.00 95.50 109 LEU A CA 1
ATOM 810 C C . LEU A 1 109 ? 2.067 10.303 -1.240 1.00 95.50 109 LEU A C 1
ATOM 812 O O . LEU A 1 109 ? 2.212 11.099 -2.166 1.00 95.50 109 LEU A O 1
ATOM 816 N N . ALA A 1 110 ? 2.075 8.981 -1.430 1.00 96.00 110 ALA A N 1
ATOM 817 C CA . ALA A 1 110 ? 2.183 8.382 -2.757 1.00 96.00 110 ALA A CA 1
ATOM 818 C C . ALA A 1 110 ? 0.964 8.724 -3.630 1.00 96.00 110 ALA A C 1
ATOM 820 O O . ALA A 1 110 ? 1.137 9.047 -4.803 1.00 96.00 110 ALA A O 1
ATOM 821 N N . VAL A 1 111 ? -0.244 8.715 -3.054 1.00 96.81 111 VAL A N 1
ATOM 822 C CA . VAL A 1 111 ? -1.482 9.148 -3.724 1.00 96.81 111 VAL A CA 1
ATOM 823 C C . VAL A 1 111 ? -1.387 10.608 -4.160 1.00 96.81 111 VAL A C 1
ATOM 825 O O . VAL A 1 111 ? -1.559 10.885 -5.345 1.00 96.81 111 VAL A O 1
ATOM 828 N N . ARG A 1 112 ? -1.035 11.524 -3.246 1.00 95.31 112 ARG A N 1
ATOM 829 C CA . ARG A 1 112 ? -0.841 12.948 -3.575 1.00 95.31 112 ARG A CA 1
ATOM 830 C C . ARG A 1 112 ? 0.191 13.135 -4.683 1.00 95.31 112 ARG A C 1
ATOM 832 O O . ARG A 1 112 ? -0.077 13.799 -5.675 1.00 95.31 112 ARG A O 1
ATOM 839 N N . GLY A 1 113 ? 1.357 12.499 -4.549 1.00 94.00 113 GLY A N 1
ATOM 840 C CA . GLY A 1 113 ? 2.421 12.584 -5.549 1.00 94.00 113 GLY A CA 1
ATOM 841 C C . GLY A 1 113 ? 1.969 12.109 -6.930 1.00 94.00 113 GLY A C 1
ATOM 842 O O . GLY A 1 113 ? 2.258 12.765 -7.929 1.00 94.00 113 GLY A O 1
ATOM 843 N N . LEU A 1 114 ? 1.223 11.002 -7.001 1.00 94.88 114 LEU A N 1
ATOM 844 C CA . LEU A 1 114 ? 0.731 10.486 -8.275 1.00 94.88 114 LEU A CA 1
ATOM 845 C C . LEU A 1 114 ? -0.308 11.419 -8.915 1.00 94.88 114 LEU A C 1
ATOM 847 O O . LEU A 1 114 ? -0.247 11.637 -10.122 1.00 94.88 114 LEU A O 1
ATOM 851 N N . LEU A 1 115 ? -1.217 11.997 -8.125 1.00 94.00 115 LEU A N 1
ATOM 852 C CA . LEU A 1 115 ? -2.232 12.935 -8.616 1.00 94.00 115 LEU A CA 1
ATOM 853 C C . LEU A 1 115 ? -1.617 14.260 -9.095 1.00 94.00 115 LEU A C 1
ATOM 855 O O . LEU A 1 115 ? -1.973 14.740 -10.167 1.00 94.00 115 LEU A O 1
ATOM 859 N N . ILE A 1 116 ? -0.610 14.784 -8.387 1.00 92.50 116 ILE A N 1
ATOM 860 C CA . ILE A 1 116 ? 0.138 15.985 -8.800 1.00 92.50 116 ILE A CA 1
ATOM 861 C C . ILE A 1 116 ? 0.841 15.774 -10.150 1.00 92.50 116 ILE A C 1
ATOM 863 O O . ILE A 1 116 ? 0.871 16.673 -10.990 1.00 92.50 116 ILE A O 1
ATOM 867 N N . HIS A 1 117 ? 1.423 14.592 -10.376 1.00 90.69 117 HIS A N 1
ATOM 868 C CA . HIS A 1 117 ? 2.134 14.285 -11.621 1.00 90.69 117 HIS A CA 1
ATOM 869 C C . HIS A 1 117 ? 1.215 13.877 -12.783 1.00 90.69 117 HIS A C 1
ATOM 871 O O . HIS A 1 117 ? 1.653 13.900 -13.934 1.00 90.69 117 HIS A O 1
ATOM 877 N N . HIS A 1 118 ? -0.050 13.549 -12.508 1.00 87.12 118 HIS A N 1
ATOM 878 C CA . HIS A 1 118 ? -1.057 13.204 -13.510 1.00 87.12 118 HIS A CA 1
ATOM 879 C C . HIS A 1 118 ? -2.333 14.038 -13.315 1.00 87.12 118 HIS A C 1
ATOM 881 O O . HIS A 1 118 ? -3.378 13.474 -12.984 1.00 87.12 118 HIS A O 1
ATOM 887 N N . PRO A 1 119 ? -2.281 15.363 -13.560 1.00 79.12 119 PRO A N 1
ATOM 888 C CA . PRO A 1 119 ? -3.360 16.306 -13.255 1.00 79.12 119 PRO A CA 1
ATOM 889 C C . PRO A 1 119 ? -4.539 16.222 -14.241 1.00 79.12 119 PRO A C 1
ATOM 891 O O . PRO A 1 119 ? -5.148 17.225 -14.593 1.00 79.12 119 PRO A O 1
ATOM 894 N N . ASN A 1 120 ? -4.876 15.025 -14.717 1.00 80.62 120 ASN A N 1
ATOM 895 C CA . ASN A 1 120 ? -6.018 14.813 -15.605 1.00 80.62 120 ASN A CA 1
ATOM 896 C C . ASN A 1 120 ? -7.362 15.069 -14.894 1.00 80.62 120 ASN A C 1
ATOM 898 O O . ASN A 1 120 ? -8.403 15.060 -15.548 1.00 80.62 120 ASN A O 1
ATOM 902 N N . GLU A 1 121 ? -7.342 15.287 -13.576 1.00 79.31 121 GLU A N 1
ATOM 903 C CA . GLU A 1 121 ? -8.509 15.479 -12.722 1.00 79.31 121 GLU A CA 1
ATOM 904 C C . GLU A 1 121 ? -8.453 16.827 -11.981 1.00 79.31 121 GLU A C 1
ATOM 906 O O . GLU A 1 121 ? -7.394 17.439 -11.844 1.00 79.31 121 GLU A O 1
ATOM 911 N N . SER A 1 122 ? -9.617 17.308 -11.528 1.00 87.69 122 SER A N 1
ATOM 912 C CA . SER A 1 122 ? -9.743 18.563 -10.768 1.00 87.69 122 SER A CA 1
ATOM 913 C C . SER A 1 122 ? -8.935 18.505 -9.459 1.00 87.69 122 SER A C 1
ATOM 915 O O . SER A 1 122 ? -8.902 17.441 -8.841 1.00 87.69 122 SER A O 1
ATOM 917 N N . PRO A 1 123 ? -8.367 19.621 -8.957 1.00 87.44 123 PRO A N 1
ATOM 918 C CA . PRO A 1 123 ? -7.815 19.695 -7.598 1.00 87.44 123 PRO A CA 1
ATOM 919 C C . PRO A 1 123 ? -8.771 19.166 -6.514 1.00 87.44 123 PRO A C 1
ATOM 921 O O . PRO A 1 123 ? -8.339 18.500 -5.575 1.00 87.44 123 PRO A O 1
ATOM 924 N N . ASP A 1 124 ? -10.081 19.362 -6.696 1.00 93.44 124 ASP A N 1
ATOM 925 C CA . ASP A 1 124 ? -11.111 18.858 -5.777 1.00 93.44 124 ASP A CA 1
ATOM 926 C C . ASP A 1 124 ? -11.109 17.322 -5.676 1.00 93.44 124 ASP A C 1
ATOM 928 O O . ASP A 1 124 ? -11.486 16.750 -4.650 1.00 93.44 124 ASP A O 1
ATOM 932 N N . PHE A 1 125 ? -10.685 16.629 -6.738 1.00 93.38 125 PHE A N 1
ATOM 933 C CA . PHE A 1 125 ? -10.576 15.174 -6.740 1.00 93.38 125 PHE A CA 1
ATOM 934 C C . PHE A 1 125 ? -9.446 14.697 -5.828 1.00 93.38 125 PHE A C 1
ATOM 936 O O . PHE A 1 125 ? -9.646 13.753 -5.062 1.00 93.38 125 PHE A O 1
ATOM 943 N N . GLU A 1 126 ? -8.288 15.369 -5.849 1.00 94.69 126 GLU A N 1
ATOM 944 C CA . GLU A 1 126 ? -7.189 15.058 -4.929 1.00 94.69 126 GLU A CA 1
ATOM 945 C C . GLU A 1 126 ? -7.641 15.200 -3.480 1.00 94.69 126 GLU A C 1
ATOM 947 O O . GLU A 1 126 ? -7.478 14.266 -2.690 1.00 94.69 126 GLU A O 1
ATOM 952 N N . GLU A 1 127 ? -8.257 16.334 -3.142 1.00 94.81 127 GLU A N 1
ATOM 953 C CA . GLU A 1 127 ? -8.763 16.578 -1.793 1.00 94.81 127 GLU A CA 1
ATOM 954 C C . GLU A 1 127 ? -9.794 15.526 -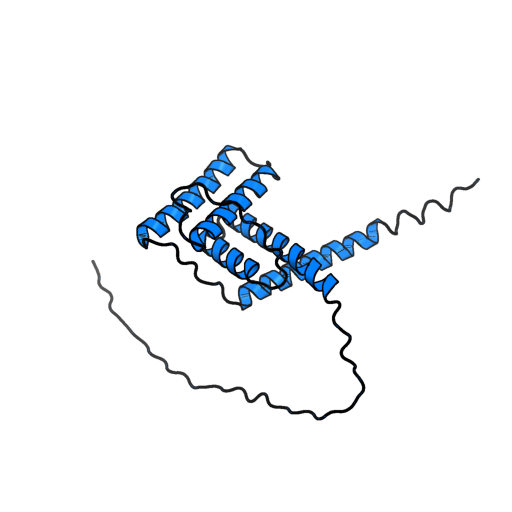1.382 1.00 94.81 127 GLU A C 1
ATOM 956 O O . GLU A 1 127 ? -9.715 14.994 -0.276 1.00 94.81 127 GLU A O 1
ATOM 961 N N . THR A 1 128 ? -10.700 15.151 -2.288 1.00 96.44 128 THR A N 1
ATOM 962 C CA . THR A 1 128 ? -11.719 14.124 -2.033 1.00 96.44 128 THR A CA 1
ATOM 963 C C . THR A 1 128 ? -11.097 12.757 -1.748 1.00 96.44 128 THR A C 1
ATOM 965 O O . THR A 1 128 ? -11.463 12.099 -0.771 1.00 96.44 128 THR A O 1
ATOM 968 N N . VAL A 1 129 ? -10.141 12.314 -2.571 1.00 97.00 129 VAL A N 1
ATOM 969 C CA . VAL A 1 129 ? -9.473 11.019 -2.379 1.00 97.00 129 VAL A CA 1
ATOM 970 C C . VAL A 1 129 ? -8.667 11.024 -1.083 1.00 97.00 129 VAL A C 1
ATOM 972 O O . VAL A 1 129 ? -8.757 10.076 -0.305 1.00 97.00 129 VAL A O 1
ATOM 975 N N . VAL A 1 130 ? -7.906 12.085 -0.813 1.00 96.44 130 VAL A N 1
ATOM 976 C CA . VAL A 1 130 ? -7.106 12.185 0.412 1.00 96.44 130 VAL A CA 1
ATOM 977 C C . VAL A 1 130 ? -7.995 12.243 1.653 1.00 96.44 130 VAL A C 1
ATOM 979 O O . VAL A 1 130 ? -7.713 11.530 2.613 1.00 96.44 130 VAL A O 1
ATOM 982 N N . ALA A 1 131 ? -9.072 13.031 1.637 1.00 96.81 131 ALA A N 1
ATOM 983 C CA . ALA A 1 131 ? -10.016 13.121 2.749 1.00 96.81 131 ALA A CA 1
ATOM 984 C C . ALA A 1 131 ? -10.650 11.760 3.059 1.00 96.81 131 ALA A C 1
ATOM 986 O O . ALA A 1 131 ? -10.719 11.375 4.223 1.00 96.81 131 ALA A O 1
ATOM 987 N N . ARG A 1 132 ? -11.025 10.991 2.026 1.00 98.12 132 ARG A N 1
ATOM 988 C CA . ARG A 1 132 ? -11.517 9.615 2.193 1.00 98.12 132 ARG A CA 1
ATOM 989 C C . ARG A 1 132 ? -10.494 8.725 2.903 1.00 98.12 132 ARG A C 1
ATOM 991 O O . ARG A 1 132 ? -10.850 8.033 3.846 1.00 98.12 132 ARG A O 1
ATOM 998 N N . LEU A 1 133 ? -9.231 8.749 2.474 1.00 98.12 133 LEU A N 1
ATOM 999 C CA . LEU A 1 133 ? -8.181 7.921 3.081 1.00 98.12 133 LEU A CA 1
ATOM 1000 C C . LEU A 1 133 ? -7.877 8.333 4.525 1.00 98.12 133 LEU A C 1
ATOM 1002 O O . LEU A 1 133 ? -7.630 7.473 5.366 1.00 98.12 133 LEU A O 1
ATOM 1006 N N . VAL A 1 134 ? -7.898 9.633 4.825 1.00 96.81 134 VAL A N 1
ATOM 1007 C CA . VAL A 1 134 ? -7.749 10.121 6.204 1.00 96.81 134 VAL A CA 1
ATOM 1008 C C . VAL A 1 134 ? -8.911 9.631 7.066 1.00 96.81 134 VAL A C 1
ATOM 1010 O O . VAL A 1 134 ? -8.656 9.096 8.139 1.00 96.81 134 VAL A O 1
ATOM 1013 N N . ALA A 1 135 ? -10.150 9.711 6.573 1.00 96.75 135 ALA A N 1
ATOM 1014 C CA . ALA A 1 135 ? -11.313 9.185 7.284 1.00 96.75 135 ALA A CA 1
ATOM 1015 C C . ALA A 1 135 ? -11.204 7.667 7.534 1.00 96.75 135 ALA A C 1
ATOM 1017 O O . ALA A 1 135 ? -11.425 7.229 8.655 1.00 96.75 135 ALA A O 1
ATOM 1018 N N . GLU A 1 136 ? -10.765 6.871 6.547 1.00 97.44 136 GLU A N 1
ATOM 1019 C CA . GLU A 1 136 ? -10.510 5.428 6.736 1.00 97.44 136 GLU A CA 1
ATOM 1020 C C . GLU A 1 136 ? -9.502 5.155 7.871 1.00 97.44 136 GLU A C 1
ATOM 1022 O O . GLU A 1 136 ? -9.655 4.197 8.628 1.00 97.44 136 GLU A O 1
ATOM 1027 N N . PHE A 1 137 ? -8.464 5.989 8.003 1.00 96.00 137 PHE A N 1
ATOM 1028 C CA . PHE A 1 137 ? -7.489 5.873 9.089 1.00 96.00 137 PHE A CA 1
ATOM 1029 C C . PHE A 1 137 ? -8.086 6.249 10.450 1.00 96.00 137 PHE A C 1
ATOM 1031 O O . PHE A 1 137 ? -7.864 5.549 11.440 1.00 96.00 137 PHE A O 1
ATOM 1038 N N . GLU A 1 138 ? -8.819 7.363 10.506 1.00 94.81 138 GLU A N 1
ATOM 1039 C CA . GLU A 1 138 ? -9.480 7.845 11.722 1.00 94.81 138 GLU A CA 1
ATOM 1040 C C . GLU A 1 138 ? -10.502 6.837 12.239 1.00 94.81 138 GLU A C 1
ATOM 1042 O O . GLU A 1 138 ? -10.520 6.558 13.438 1.00 94.81 138 GLU A O 1
ATOM 1047 N N . ASP A 1 139 ? -11.291 6.245 11.343 1.00 95.69 139 ASP A N 1
ATOM 1048 C CA . ASP A 1 139 ? -12.275 5.220 11.673 1.00 95.69 139 ASP A CA 1
ATOM 1049 C C . ASP A 1 139 ? -11.607 3.995 12.315 1.00 95.69 139 ASP A C 1
ATOM 1051 O O . ASP A 1 139 ? -12.059 3.523 13.361 1.00 95.69 139 ASP A O 1
ATOM 1055 N N . GLU A 1 140 ? -10.492 3.511 11.755 1.00 95.69 140 GLU A N 1
ATOM 1056 C CA . GLU A 1 140 ? -9.762 2.366 12.317 1.00 95.69 140 GLU A CA 1
ATOM 1057 C C . GLU A 1 140 ? -9.153 2.695 13.690 1.00 95.69 140 GLU A C 1
ATOM 1059 O O . GLU A 1 140 ? -9.275 1.910 14.636 1.00 95.69 140 GLU A O 1
ATOM 1064 N N . MET A 1 141 ? -8.547 3.8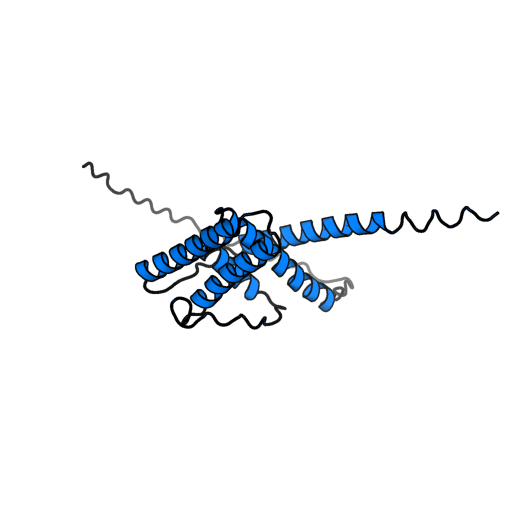79 13.833 1.00 93.44 141 MET A N 1
ATOM 1065 C CA . MET A 1 141 ? -8.021 4.361 15.115 1.00 93.44 141 MET A CA 1
ATOM 1066 C C . MET A 1 141 ? -9.124 4.532 16.161 1.00 93.44 141 MET A C 1
ATOM 1068 O O . MET A 1 141 ? -8.922 4.191 17.324 1.00 93.44 141 MET A O 1
ATOM 1072 N N . CYS A 1 142 ? -10.295 5.034 15.771 1.00 93.75 142 CYS A N 1
ATOM 1073 C CA . CYS A 1 142 ? -11.440 5.182 16.662 1.00 93.75 142 CYS A CA 1
ATOM 1074 C C . CYS A 1 142 ? -11.984 3.817 17.102 1.00 93.75 142 CYS A C 1
ATOM 1076 O O . CYS A 1 142 ? -12.303 3.622 18.275 1.00 93.75 142 CYS A O 1
ATOM 1078 N N . TYR A 1 143 ? -12.049 2.858 16.175 1.00 94.19 143 TYR A N 1
ATOM 1079 C CA . TYR A 1 143 ? -12.587 1.527 16.427 1.00 94.19 143 TYR A CA 1
ATOM 1080 C C . TYR A 1 143 ? -11.666 0.659 17.299 1.00 94.19 143 TYR A C 1
ATOM 1082 O O . TYR A 1 143 ? -12.150 -0.033 18.197 1.00 94.19 143 TYR A O 1
ATOM 1090 N N . ARG A 1 144 ? -10.347 0.679 17.054 1.00 91.44 144 ARG A N 1
ATOM 1091 C CA . ARG A 1 144 ? -9.384 -0.218 17.726 1.00 91.44 144 ARG A CA 1
ATOM 1092 C C . ARG A 1 144 ? -8.455 0.460 18.726 1.00 91.44 144 ARG A C 1
ATOM 1094 O O . ARG A 1 144 ? -7.831 -0.236 19.520 1.00 91.44 144 ARG A O 1
ATOM 1101 N N . GLY A 1 145 ? -8.329 1.783 18.684 1.00 92.12 145 GLY A N 1
ATOM 1102 C CA . GLY A 1 145 ? -7.337 2.548 19.448 1.00 92.12 145 GLY A CA 1
ATOM 1103 C C . GLY A 1 145 ? -5.926 2.530 18.846 1.00 92.12 145 GLY A C 1
ATOM 1104 O O . GLY A 1 145 ? -5.106 3.372 19.204 1.00 92.12 145 GLY A O 1
ATOM 1105 N N . GLU A 1 146 ? -5.648 1.610 17.920 1.00 92.75 146 GLU A N 1
ATOM 1106 C CA . GLU A 1 146 ? -4.391 1.502 17.181 1.00 92.75 146 GLU A CA 1
ATOM 1107 C C . GLU A 1 146 ? -4.625 0.914 15.784 1.00 92.75 146 GLU A C 1
ATOM 1109 O O . GLU A 1 146 ? -5.529 0.101 15.578 1.00 92.75 146 GLU A O 1
ATOM 1114 N N . VAL A 1 147 ? -3.778 1.286 14.822 1.00 93.56 147 VAL A N 1
ATOM 1115 C CA . VAL A 1 147 ? -3.781 0.655 13.498 1.00 93.56 147 VAL A CA 1
ATOM 1116 C C . VAL A 1 147 ? -2.956 -0.621 13.5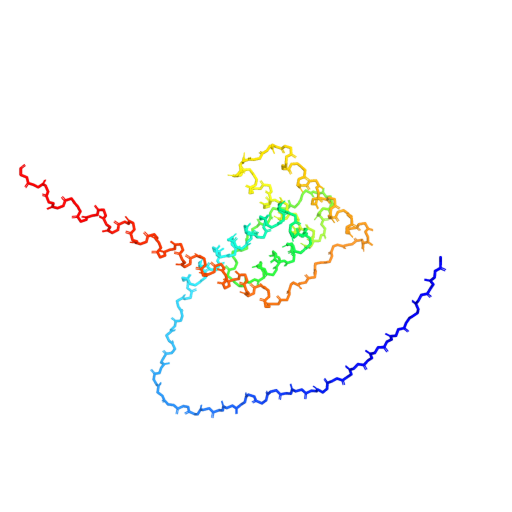38 1.00 93.56 147 VAL A C 1
ATOM 1118 O O . VAL A 1 147 ? -1.754 -0.579 13.789 1.00 93.56 147 VAL A O 1
ATOM 1121 N N . ASN A 1 148 ? -3.588 -1.745 13.207 1.00 94.25 148 ASN A N 1
ATOM 1122 C CA . ASN A 1 148 ? -2.915 -3.025 13.034 1.00 94.25 148 ASN A CA 1
ATOM 1123 C C . ASN A 1 148 ? -3.008 -3.477 11.573 1.00 94.25 148 ASN A C 1
ATOM 1125 O O . ASN A 1 148 ? -4.071 -3.864 11.082 1.00 94.25 148 ASN A O 1
ATOM 1129 N N . LEU A 1 149 ? -1.880 -3.434 10.866 1.00 95.69 149 LEU A N 1
ATOM 1130 C CA . LEU A 1 149 ? -1.814 -3.894 9.484 1.00 95.69 149 LEU A CA 1
ATOM 1131 C C . LEU A 1 149 ? -1.727 -5.423 9.455 1.00 95.69 149 LEU A C 1
ATOM 1133 O O . LEU A 1 149 ? -0.763 -6.013 9.945 1.00 95.69 149 LEU A O 1
ATOM 1137 N N . THR A 1 150 ? -2.708 -6.069 8.830 1.00 96.12 150 THR A N 1
ATOM 1138 C CA . THR A 1 150 ? -2.657 -7.514 8.565 1.00 96.12 150 THR A CA 1
ATOM 1139 C C . THR A 1 150 ? -1.785 -7.765 7.344 1.00 96.12 150 THR A C 1
ATOM 1141 O O . THR A 1 150 ? -2.075 -7.240 6.271 1.00 96.12 150 THR A O 1
ATOM 1144 N N . ASP A 1 151 ? -0.718 -8.555 7.488 1.00 95.19 151 ASP A N 1
ATOM 1145 C CA . ASP A 1 151 ? 0.164 -8.848 6.357 1.00 95.19 151 ASP A CA 1
ATOM 1146 C C . ASP A 1 151 ? -0.592 -9.551 5.218 1.00 95.19 151 ASP A C 1
ATOM 1148 O O . ASP A 1 151 ? -1.347 -10.500 5.464 1.00 95.19 151 ASP A O 1
ATOM 1152 N N . PRO A 1 152 ? -0.375 -9.137 3.956 1.00 96.31 152 PRO A N 1
ATOM 1153 C CA . PRO A 1 152 ? -0.901 -9.867 2.820 1.00 96.31 152 PRO A CA 1
ATOM 1154 C C . PRO A 1 152 ? -0.270 -11.267 2.757 1.00 96.31 152 PRO A C 1
ATOM 1156 O O . PRO A 1 152 ? 0.904 -11.442 3.104 1.00 96.31 152 PRO A O 1
ATOM 1159 N N . PRO A 1 153 ? -0.994 -12.276 2.239 1.00 96.50 153 PRO A N 1
ATOM 1160 C CA . PRO A 1 153 ? -0.416 -13.591 1.996 1.00 96.50 153 PRO A CA 1
ATOM 1161 C C . PRO A 1 153 ? 0.857 -13.478 1.136 1.00 96.50 153 PRO A C 1
ATOM 1163 O O . PRO A 1 153 ? 0.824 -12.776 0.120 1.00 96.50 153 PRO A O 1
ATOM 1166 N N . PRO A 1 154 ? 1.955 -14.197 1.446 1.00 93.00 154 PRO A N 1
ATOM 1167 C CA . PRO A 1 154 ? 3.204 -14.101 0.680 1.00 93.00 154 PRO A CA 1
ATOM 1168 C C . PRO A 1 154 ? 3.026 -14.338 -0.826 1.00 93.00 154 PRO A C 1
ATOM 1170 O O . PRO A 1 154 ? 3.647 -13.666 -1.647 1.00 93.00 154 PRO A O 1
ATOM 1173 N N . VAL A 1 155 ? 2.107 -15.236 -1.198 1.00 94.81 155 VAL A N 1
ATOM 1174 C CA . VAL A 1 155 ? 1.745 -15.514 -2.597 1.00 94.81 155 VAL A CA 1
ATOM 1175 C C . VAL A 1 155 ? 1.182 -14.287 -3.325 1.00 94.81 155 VAL A C 1
ATOM 1177 O O . VAL A 1 155 ? 1.407 -14.126 -4.522 1.00 94.81 155 VAL A O 1
ATOM 1180 N N . ALA A 1 156 ? 0.487 -13.387 -2.624 1.00 96.00 156 ALA A N 1
ATOM 1181 C CA . ALA A 1 156 ? -0.041 -12.163 -3.215 1.00 96.00 156 ALA A CA 1
ATOM 1182 C C . ALA A 1 156 ? 1.084 -11.173 -3.546 1.00 96.00 156 ALA A C 1
ATOM 1184 O O . ALA A 1 156 ? 1.072 -10.581 -4.623 1.00 96.00 156 ALA A O 1
ATOM 1185 N N . VAL A 1 157 ? 2.073 -11.034 -2.655 1.00 94.25 157 VAL A N 1
ATOM 1186 C CA . VAL A 1 157 ? 3.258 -10.192 -2.885 1.00 94.25 157 VAL A CA 1
ATOM 1187 C C . VAL A 1 157 ? 4.106 -10.759 -4.023 1.00 94.25 157 VAL A C 1
ATOM 1189 O O . VAL A 1 157 ? 4.492 -10.011 -4.919 1.00 94.25 157 VAL A O 1
ATOM 1192 N N . GLN A 1 158 ? 4.336 -12.077 -4.037 1.00 90.81 158 GLN A N 1
ATOM 1193 C CA . GLN A 1 158 ? 5.084 -12.740 -5.108 1.00 90.81 158 GLN A CA 1
ATOM 1194 C C . GLN A 1 158 ? 4.416 -12.539 -6.471 1.00 90.81 158 GLN A C 1
ATOM 1196 O O . GLN A 1 158 ? 5.080 -12.156 -7.425 1.00 90.81 158 GLN A O 1
ATOM 1201 N N . ARG A 1 159 ? 3.090 -12.693 -6.550 1.00 94.19 159 ARG A N 1
ATOM 1202 C CA . ARG A 1 159 ? 2.345 -12.471 -7.795 1.00 94.19 159 ARG A CA 1
ATOM 1203 C C . ARG A 1 159 ? 2.491 -11.040 -8.324 1.00 94.19 159 ARG A C 1
ATOM 1205 O O . ARG A 1 159 ? 2.596 -10.863 -9.531 1.00 94.19 159 ARG A O 1
ATOM 1212 N N . LEU A 1 160 ? 2.511 -10.029 -7.449 1.00 94.12 160 LEU A N 1
ATOM 1213 C CA . LEU A 1 160 ? 2.756 -8.640 -7.863 1.00 94.12 160 LEU A CA 1
ATOM 1214 C C . LEU A 1 160 ? 4.180 -8.450 -8.402 1.00 94.12 160 LEU A C 1
ATOM 1216 O O . LEU A 1 160 ? 4.367 -7.738 -9.384 1.00 94.12 160 LEU A O 1
ATOM 1220 N N . LEU A 1 161 ? 5.172 -9.097 -7.785 1.00 91.31 161 LEU A N 1
ATOM 1221 C CA . LEU A 1 161 ? 6.559 -9.074 -8.256 1.00 91.31 161 LEU A CA 1
ATOM 1222 C C . LEU A 1 161 ? 6.710 -9.744 -9.622 1.00 91.31 161 LEU A C 1
ATOM 1224 O O . LEU A 1 161 ? 7.341 -9.167 -10.506 1.00 91.31 161 LEU A O 1
ATOM 1228 N N . ASP A 1 162 ? 6.111 -10.920 -9.800 1.00 89.88 162 ASP A N 1
ATOM 1229 C CA . ASP A 1 162 ? 6.151 -11.657 -11.063 1.00 89.88 162 ASP A CA 1
ATOM 1230 C C . ASP A 1 162 ? 5.456 -10.865 -12.177 1.00 89.88 162 ASP A C 1
ATOM 1232 O O . ASP A 1 162 ? 6.001 -10.729 -13.273 1.00 89.88 162 ASP A O 1
ATOM 1236 N N . GLN A 1 163 ? 4.292 -10.275 -11.884 1.00 91.44 163 GLN A N 1
ATOM 1237 C CA . GLN A 1 163 ? 3.565 -9.435 -12.834 1.00 91.44 163 GLN A CA 1
ATOM 1238 C C . GLN A 1 163 ? 4.390 -8.207 -13.244 1.00 91.44 163 GLN A C 1
ATOM 1240 O O . GLN A 1 163 ? 4.648 -8.016 -14.429 1.00 91.44 163 GLN A O 1
ATOM 1245 N N . ALA A 1 164 ? 4.899 -7.438 -12.276 1.00 91.44 164 ALA A N 1
ATOM 1246 C CA . ALA A 1 164 ? 5.729 -6.269 -12.561 1.00 91.44 164 ALA A CA 1
ATOM 1247 C C . ALA A 1 164 ? 7.010 -6.633 -13.326 1.00 91.44 164 ALA A C 1
ATOM 1249 O O . ALA A 1 164 ? 7.481 -5.859 -14.159 1.00 91.44 164 ALA A O 1
ATOM 1250 N N . TRP A 1 165 ? 7.579 -7.816 -13.070 1.00 90.12 165 TRP A N 1
ATOM 1251 C CA . TRP A 1 165 ? 8.717 -8.324 -13.831 1.00 90.12 165 TRP A CA 1
ATOM 1252 C C . TRP A 1 165 ? 8.351 -8.589 -15.291 1.00 90.12 165 TRP A C 1
ATOM 1254 O O . TRP A 1 165 ? 9.105 -8.210 -16.190 1.00 90.12 165 TRP A O 1
ATOM 1264 N N . HIS A 1 166 ? 7.209 -9.231 -15.536 1.00 88.38 166 HIS A N 1
ATOM 1265 C CA . HIS A 1 166 ? 6.722 -9.496 -16.884 1.00 88.38 166 HIS A CA 1
ATOM 1266 C C . HIS A 1 166 ? 6.418 -8.207 -17.651 1.00 88.38 166 HIS A C 1
ATOM 1268 O O . HIS A 1 166 ? 6.855 -8.092 -18.798 1.00 88.38 166 HIS A O 1
ATOM 1274 N N . ASP A 1 167 ? 5.767 -7.235 -17.012 1.00 88.62 167 ASP A N 1
ATOM 1275 C CA . ASP A 1 167 ? 5.430 -5.946 -17.624 1.00 88.62 167 ASP A CA 1
ATOM 1276 C C . ASP A 1 167 ? 6.696 -5.153 -17.968 1.00 88.62 167 ASP A C 1
ATOM 1278 O O . ASP A 1 167 ? 6.901 -4.758 -19.118 1.00 88.62 167 ASP A O 1
ATOM 1282 N N . TRP A 1 168 ? 7.630 -5.045 -17.020 1.00 86.50 168 TRP A N 1
ATOM 1283 C CA . TRP A 1 168 ? 8.925 -4.402 -17.250 1.00 86.50 168 TRP A CA 1
ATOM 1284 C C . TRP A 1 168 ? 9.731 -5.083 -18.366 1.00 86.50 168 TRP A C 1
ATOM 1286 O O . TRP A 1 168 ? 10.337 -4.426 -19.219 1.00 86.50 168 TRP A O 1
ATOM 1296 N N . ALA A 1 169 ? 9.743 -6.419 -18.395 1.00 85.19 169 ALA A N 1
ATOM 1297 C CA . ALA A 1 169 ? 10.425 -7.171 -19.440 1.00 85.19 169 ALA A CA 1
ATOM 1298 C C . ALA A 1 169 ? 9.763 -6.980 -20.816 1.00 85.19 169 ALA A C 1
ATOM 1300 O O . ALA A 1 169 ? 10.471 -6.975 -21.827 1.00 85.19 169 ALA A O 1
ATOM 1301 N N . ALA A 1 170 ? 8.438 -6.829 -20.871 1.00 85.19 170 ALA A N 1
ATOM 1302 C CA . ALA A 1 170 ? 7.700 -6.560 -22.100 1.00 85.19 170 ALA A CA 1
ATOM 1303 C C . ALA A 1 170 ? 8.004 -5.154 -22.641 1.00 85.19 170 ALA A C 1
ATOM 1305 O O . ALA A 1 170 ? 8.375 -5.028 -23.810 1.00 85.19 170 ALA A O 1
ATOM 1306 N N . GLU A 1 171 ? 7.965 -4.124 -21.791 1.00 82.44 171 GLU A N 1
ATOM 1307 C CA . GLU A 1 171 ? 8.309 -2.743 -22.163 1.00 82.44 171 GLU A CA 1
ATOM 1308 C C . GLU A 1 171 ? 9.733 -2.642 -22.729 1.00 82.44 171 GLU A C 1
ATOM 1310 O O . GLU A 1 171 ? 9.961 -2.045 -23.786 1.00 82.44 171 GLU A O 1
ATOM 1315 N N . ARG A 1 172 ? 10.707 -3.308 -22.092 1.00 77.62 172 ARG A N 1
ATOM 1316 C CA . ARG A 1 172 ? 12.095 -3.303 -22.581 1.00 77.62 172 ARG A CA 1
ATOM 1317 C C . ARG A 1 172 ? 12.283 -4.030 -23.906 1.00 77.62 172 ARG A C 1
ATOM 1319 O O . ARG A 1 172 ? 13.163 -3.636 -24.666 1.00 77.62 172 ARG A O 1
ATOM 1326 N N . ARG A 1 173 ? 11.496 -5.066 -24.215 1.00 64.31 173 ARG A N 1
ATOM 1327 C CA . ARG A 1 173 ? 11.573 -5.723 -25.534 1.00 64.31 173 ARG A CA 1
ATOM 1328 C C . ARG A 1 173 ? 11.091 -4.809 -26.657 1.00 64.31 173 ARG A C 1
ATOM 1330 O O . ARG A 1 173 ? 11.635 -4.884 -27.754 1.00 64.31 173 ARG A O 1
ATOM 1337 N N . ILE A 1 174 ? 10.118 -3.942 -26.385 1.00 60.72 174 ILE A N 1
ATOM 1338 C CA . ILE A 1 174 ? 9.570 -3.010 -27.380 1.00 60.72 174 ILE A CA 1
ATOM 1339 C C . ILE A 1 174 ? 10.567 -1.872 -27.668 1.00 60.72 174 ILE A C 1
ATOM 1341 O O . ILE A 1 174 ? 10.735 -1.478 -28.823 1.00 60.72 174 ILE A O 1
ATOM 1345 N N . GLY A 1 175 ? 11.312 -1.415 -26.654 1.00 53.94 175 GLY A N 1
ATOM 1346 C CA . GLY A 1 175 ? 12.324 -0.361 -26.808 1.00 53.94 175 GLY A CA 1
ATOM 1347 C C . GLY A 1 175 ? 13.502 -0.713 -27.733 1.00 53.94 175 GLY A C 1
ATOM 1348 O O . GLY A 1 175 ? 14.036 0.169 -28.397 1.00 53.94 175 GLY A O 1
ATOM 1349 N N . TRP A 1 176 ? 13.880 -1.992 -27.854 1.00 48.28 176 TRP A N 1
ATOM 1350 C CA . TRP A 1 176 ? 15.042 -2.401 -28.667 1.00 48.28 176 TRP A CA 1
ATOM 1351 C C . TRP A 1 176 ? 14.800 -2.392 -30.185 1.00 48.28 176 TRP A C 1
ATOM 1353 O O . TRP A 1 176 ? 15.755 -2.254 -30.951 1.00 48.28 176 TRP A O 1
ATOM 1363 N N . TYR A 1 177 ? 13.547 -2.493 -30.640 1.00 52.81 177 TYR A N 1
ATOM 1364 C CA . TYR A 1 177 ? 13.233 -2.499 -32.076 1.00 52.81 177 TYR A CA 1
ATOM 1365 C C . TYR A 1 177 ? 13.082 -1.096 -32.690 1.00 52.81 177 TYR A C 1
ATOM 1367 O O . TYR A 1 177 ? 13.179 -0.954 -33.910 1.00 52.81 177 TYR A O 1
ATOM 1375 N N . SER A 1 178 ? 12.899 -0.049 -31.876 1.00 52.53 178 SER A N 1
ATOM 1376 C CA . SER A 1 178 ? 12.682 1.311 -32.399 1.00 52.53 178 SER A CA 1
ATOM 1377 C C . SER A 1 178 ? 13.976 2.082 -32.689 1.00 52.53 178 SER A C 1
ATOM 1379 O O . SER A 1 178 ? 13.987 2.901 -33.601 1.00 52.53 178 SER A O 1
ATOM 1381 N N . GLU A 1 179 ? 15.087 1.798 -32.000 1.00 47.75 179 GLU A N 1
ATOM 1382 C CA . GLU A 1 179 ? 16.351 2.525 -32.233 1.00 47.75 179 GLU A CA 1
ATOM 1383 C C . GLU A 1 179 ? 17.255 1.879 -33.295 1.00 47.75 179 GLU A C 1
ATOM 1385 O O . GLU A 1 179 ? 17.951 2.589 -34.019 1.00 47.75 179 GLU A O 1
ATOM 1390 N N . SER A 1 180 ? 17.209 0.552 -33.470 1.00 53.78 180 SER A N 1
ATOM 1391 C CA . SER A 1 180 ? 18.076 -0.134 -34.451 1.00 53.78 180 SER A CA 1
ATOM 1392 C C . SER A 1 180 ? 17.631 0.056 -35.908 1.00 53.78 180 SER A C 1
ATOM 1394 O O . SER A 1 180 ? 18.410 -0.181 -36.824 1.00 53.78 180 SER A O 1
ATOM 1396 N N . SER A 1 181 ? 16.400 0.521 -36.137 1.00 54.72 181 SER A N 1
ATOM 1397 C CA . SER A 1 181 ? 15.845 0.723 -37.483 1.00 54.72 181 SER A CA 1
ATOM 1398 C C . SER A 1 181 ? 16.185 2.100 -38.079 1.00 54.72 181 SER A C 1
ATOM 1400 O O . SER A 1 181 ? 16.046 2.305 -39.283 1.00 54.72 181 SER A O 1
ATOM 1402 N N . ALA A 1 182 ? 16.633 3.059 -37.258 1.00 54.56 182 ALA A N 1
ATOM 1403 C CA . ALA A 1 182 ? 16.916 4.429 -37.697 1.00 54.56 182 ALA A CA 1
ATOM 1404 C C . ALA A 1 182 ? 18.360 4.632 -38.197 1.00 54.56 182 ALA A C 1
ATOM 1406 O O . ALA A 1 182 ? 18.623 5.556 -38.967 1.00 54.56 182 ALA A O 1
ATOM 1407 N N . SER A 1 183 ? 19.299 3.765 -37.812 1.00 55.16 183 SER A N 1
ATOM 1408 C CA . SER A 1 183 ? 20.716 3.885 -38.185 1.00 55.16 183 SER A CA 1
ATOM 1409 C C . SER A 1 183 ? 21.068 3.242 -39.533 1.00 55.16 183 SER A C 1
ATOM 1411 O O . SER A 1 183 ? 22.110 3.568 -40.098 1.00 55.16 183 SER A O 1
ATOM 1413 N N . GLU A 1 184 ? 20.197 2.411 -40.114 1.00 54.09 184 GLU A N 1
ATOM 1414 C CA . GLU A 1 184 ? 20.463 1.756 -41.407 1.00 54.09 184 GLU A CA 1
ATOM 1415 C C . GLU A 1 184 ? 19.978 2.572 -42.628 1.00 54.09 184 GLU A C 1
ATOM 1417 O O . GLU A 1 184 ? 20.374 2.308 -43.764 1.00 54.09 184 GLU A O 1
ATOM 1422 N N . SER A 1 185 ? 19.184 3.632 -42.416 1.00 56.22 185 SER A N 1
ATOM 1423 C CA . SER A 1 185 ? 18.669 4.483 -43.504 1.00 56.22 185 SER A CA 1
ATOM 1424 C C . SER A 1 185 ? 19.622 5.611 -43.937 1.00 56.22 185 SER A C 1
ATOM 1426 O O . SER A 1 185 ? 19.420 6.188 -45.007 1.00 56.22 185 SER A O 1
ATOM 1428 N N . PHE A 1 186 ? 20.659 5.941 -43.160 1.00 54.59 186 PHE A N 1
ATOM 1429 C CA . PHE A 1 186 ? 21.550 7.073 -43.473 1.00 54.59 186 PHE A CA 1
ATOM 1430 C C . PHE A 1 186 ? 22.765 6.714 -44.344 1.00 54.59 186 PHE A C 1
ATOM 1432 O O . PHE A 1 186 ? 23.471 7.607 -44.802 1.00 54.59 186 PHE A O 1
ATOM 1439 N N . ALA A 1 187 ? 22.981 5.433 -44.659 1.00 58.84 187 ALA A N 1
ATOM 1440 C CA . ALA A 1 187 ? 24.108 4.992 -45.488 1.00 58.84 187 ALA A CA 1
ATOM 1441 C C . ALA A 1 187 ? 23.820 4.950 -47.008 1.00 58.84 187 ALA A C 1
ATOM 1443 O O . ALA A 1 187 ? 24.678 4.513 -47.770 1.00 58.84 187 ALA A O 1
ATOM 1444 N N . LYS A 1 188 ? 22.634 5.376 -47.480 1.00 57.81 188 LYS A N 1
ATOM 1445 C CA . LYS A 1 188 ? 22.239 5.249 -48.904 1.00 57.81 188 LYS A CA 1
ATOM 1446 C C . LYS A 1 188 ? 22.072 6.545 -49.702 1.00 57.81 188 LYS A C 1
ATOM 1448 O O . LYS A 1 188 ? 21.712 6.459 -50.868 1.00 57.81 188 LYS A O 1
ATOM 1453 N N . HIS A 1 189 ? 22.358 7.718 -49.141 1.00 54.09 189 HIS A N 1
ATOM 1454 C CA . HIS A 1 189 ? 22.307 8.973 -49.906 1.00 54.09 189 HIS A CA 1
ATOM 1455 C C . HIS A 1 189 ? 23.639 9.718 -49.839 1.00 54.09 189 HIS A C 1
ATOM 1457 O O . HIS A 1 189 ? 23.749 10.799 -49.273 1.00 54.09 189 HIS A O 1
ATOM 1463 N N . GLY A 1 190 ? 24.659 9.097 -50.429 1.00 63.88 190 GLY A N 1
ATOM 1464 C CA . GLY A 1 190 ? 25.755 9.827 -51.046 1.00 63.88 190 GLY A CA 1
ATOM 1465 C C . GLY A 1 190 ? 25.528 9.857 -52.553 1.00 63.88 190 GLY A C 1
ATOM 1466 O O . GLY A 1 190 ? 25.548 8.798 -53.178 1.00 63.88 190 GLY A O 1
ATOM 1467 N N . HIS A 1 191 ? 25.293 11.050 -53.101 1.00 53.12 191 HIS A N 1
ATOM 1468 C CA . HIS A 1 191 ? 25.780 11.476 -54.413 1.00 53.12 191 HIS A CA 1
ATOM 1469 C C . HIS A 1 191 ? 25.707 12.996 -54.539 1.00 53.12 191 HIS A C 1
ATOM 1471 O O . HIS A 1 191 ? 24.672 13.569 -54.132 1.00 53.12 191 HIS A O 1
#

Foldseek 3Di:
DDDDDDDDDDDDDDDDDDPPDPDDDDDDDPPPPPDPVVVVLVVLQVLLVVLLLVLLVCLLVVVDALLQSLLLLVVSCPDPSDDPPPQPADPPPLLPDDPSSSSSVVSLVSNLVVCVVVVPDDPVSNVVSSVVNVVSSVVCCVVPVDRDRDHDDPVVSVVSSVVSVVVVVVVVVVVVVPPVVVVVVPPPDDD